Protein AF-A0A5C5Y2M9-F1 (afdb_monomer_lite)

Foldseek 3Di:
DFLLVLLLVLLQCLLQLCVLQVDPDAQDVVLLVLLLVLLVVLLVVLVVLVVQLVVCVVVVPLVSNQVSCVLCLQVLLSLLSNLLNLLSVLLSLVLNLVVVVPPPCPVPDPPVPPPDDDDDDDPPPFDADPVGDTDDDDDDDDDDDDDDDDDDDDDDDDDDDDDDPPPPPPPPPCRDRSNVSSVVSSVSSVVSNVSSVVCLVVVRSHDPVSSVLSVLSNVLSQLLSLLSLLLGPGPLVSSCVSHDDSVSSVVSVVVNVVVPPDPVSVVVSVVSSVVSSVSNVVSHDPDHPCVVSVVSNSVSVVSSPDLLLADLLLDGDDVVRSVVVVVVVVCVVVPPDPDDDDDDDYDDDDDDDPRSVVNVVVVVPD

Sequence (366 aa):
MHCLQLANLASLLAQRGHAIAYREDAICPRALTDYWVACRSRSDLWHQAMARNRQAHQAGDWVALRRWWDDHLVVLQEILVSEMLSRVVACLAAASDQQFRSAPICAKTWSDEDAIDGPLPDADDWAIDPWGEIVVGGDSVPGYSMSHDKDRDASSSGDASAASSDKETPVGSGKQDLSPITDAIQSSHLDARNRVQFLMLHNRGCRVTDAVRLNRLRMTVERWTDALLGRMPVRLSTAMKYGFDKELIRSYADETAELGPTIGYSAAAALLNASMMNTLSRHVDRTPALPQANRRVAQSVIKMLRPNLFDDWGELKSLRQHRIECDHRHSELDGKSPTAWNMDADDSGDRGDAGAKDSLQRWYLA

Organism: NCBI:txid2527996

pLDDT: mean 80.2, std 21.91, range [31.14, 98.69]

Radius of gyration: 27.42 Å; chains: 1; bounding box: 60×73×82 Å

Structure (mmCIF, N/CA/C/O backbone):
data_AF-A0A5C5Y2M9-F1
#
_entry.id   AF-A0A5C5Y2M9-F1
#
loop_
_atom_site.group_PDB
_atom_site.id
_atom_site.type_symbol
_atom_site.label_atom_id
_atom_site.label_alt_id
_atom_site.label_comp_id
_atom_site.label_asym_id
_atom_site.label_entity_id
_atom_site.label_seq_id
_atom_site.pdbx_PDB_ins_code
_atom_site.Cartn_x
_atom_site.Cartn_y
_atom_site.Cartn_z
_atom_site.occupancy
_atom_site.B_iso_or_equiv
_atom_site.auth_seq_id
_atom_site.auth_comp_id
_atom_site.auth_asym_id
_atom_site.auth_atom_id
_atom_site.pdbx_PDB_model_num
ATOM 1 N N . MET A 1 1 ? -8.444 -11.300 0.525 1.00 94.94 1 MET A N 1
ATOM 2 C CA . MET A 1 1 ? -7.039 -10.925 0.314 1.00 94.94 1 MET A CA 1
ATOM 3 C C . MET A 1 1 ? -6.541 -10.185 1.546 1.00 94.94 1 MET A C 1
ATOM 5 O O . MET A 1 1 ? -7.172 -9.215 1.960 1.00 94.94 1 MET A O 1
ATOM 9 N N . HIS A 1 2 ? -5.483 -10.686 2.173 1.00 97.75 2 HIS A N 1
ATOM 10 C CA . HIS A 1 2 ? -4.871 -10.097 3.364 1.00 97.75 2 HIS A CA 1
ATOM 11 C C . HIS A 1 2 ? -4.019 -8.868 3.006 1.00 97.75 2 HIS A C 1
ATOM 13 O O . HIS A 1 2 ? -3.480 -8.806 1.903 1.00 97.75 2 HIS A O 1
ATOM 19 N N . CYS A 1 3 ? -3.853 -7.895 3.911 1.00 97.81 3 CYS A N 1
ATOM 20 C CA . CYS A 1 3 ? -3.071 -6.681 3.623 1.00 97.81 3 CYS A CA 1
ATOM 21 C C . CYS A 1 3 ? -1.585 -6.980 3.347 1.00 97.81 3 CYS A C 1
ATOM 23 O O . CYS A 1 3 ? -0.958 -6.302 2.540 1.00 97.81 3 CYS A O 1
ATOM 25 N N . LEU A 1 4 ? -1.051 -8.067 3.917 1.00 98.00 4 LEU A N 1
ATOM 26 C CA . LEU A 1 4 ? 0.286 -8.581 3.594 1.00 98.00 4 LEU A CA 1
ATOM 27 C C . LEU A 1 4 ? 0.439 -8.945 2.108 1.00 98.00 4 LEU A C 1
ATOM 29 O O . LEU A 1 4 ? 1.514 -8.771 1.548 1.00 98.00 4 LEU A O 1
ATOM 33 N N . GLN A 1 5 ? -0.629 -9.393 1.440 1.00 97.75 5 GLN A N 1
ATOM 34 C CA . GLN A 1 5 ? -0.581 -9.668 0.001 1.00 97.75 5 GLN A CA 1
ATOM 35 C C . GLN A 1 5 ? -0.465 -8.363 -0.814 1.00 97.75 5 GLN A C 1
ATOM 37 O O . GLN A 1 5 ? 0.127 -8.374 -1.888 1.00 97.75 5 GLN A O 1
ATOM 42 N N . LEU A 1 6 ? -0.960 -7.226 -0.299 1.00 98.19 6 LEU A N 1
ATOM 43 C CA . LEU A 1 6 ? -0.739 -5.908 -0.914 1.00 98.19 6 LEU A CA 1
ATOM 44 C C . LEU A 1 6 ? 0.703 -5.425 -0.729 1.00 98.19 6 LEU A C 1
ATOM 46 O O . LEU A 1 6 ? 1.269 -4.864 -1.661 1.00 98.19 6 LEU A O 1
ATOM 50 N N . ALA A 1 7 ? 1.308 -5.667 0.439 1.00 98.19 7 ALA A N 1
ATOM 51 C CA . ALA A 1 7 ? 2.728 -5.385 0.663 1.00 98.19 7 ALA A CA 1
ATOM 52 C C . ALA A 1 7 ? 3.624 -6.249 -0.242 1.00 98.19 7 ALA A C 1
ATOM 54 O O . ALA A 1 7 ? 4.570 -5.743 -0.840 1.00 98.19 7 ALA A O 1
ATOM 55 N N . ASN A 1 8 ? 3.280 -7.529 -0.420 1.00 97.12 8 ASN A N 1
ATOM 56 C CA . ASN A 1 8 ? 3.965 -8.403 -1.372 1.00 97.12 8 ASN A CA 1
ATOM 57 C C . ASN A 1 8 ? 3.826 -7.893 -2.817 1.00 97.12 8 ASN A C 1
ATOM 59 O O . ASN A 1 8 ? 4.811 -7.836 -3.546 1.00 97.12 8 ASN A O 1
ATOM 63 N N . LEU A 1 9 ? 2.627 -7.453 -3.219 1.00 96.94 9 LEU A N 1
ATOM 64 C CA . LEU A 1 9 ? 2.423 -6.829 -4.529 1.00 96.94 9 LEU A CA 1
ATOM 65 C C . LEU A 1 9 ? 3.275 -5.559 -4.690 1.00 96.94 9 LEU A C 1
ATOM 67 O O . LEU A 1 9 ? 3.893 -5.380 -5.732 1.00 96.94 9 LEU A O 1
ATOM 71 N N . ALA A 1 10 ? 3.367 -4.713 -3.659 1.00 97.56 10 ALA A N 1
ATOM 72 C CA . ALA A 1 10 ? 4.229 -3.530 -3.674 1.00 97.56 10 ALA A CA 1
ATOM 73 C C . ALA A 1 10 ? 5.707 -3.900 -3.888 1.00 97.56 10 ALA A C 1
ATOM 75 O O . ALA A 1 10 ? 6.391 -3.276 -4.692 1.00 97.56 10 ALA A O 1
ATOM 76 N N . SER A 1 11 ? 6.180 -4.953 -3.219 1.00 96.75 11 SER A N 1
ATOM 77 C CA . SER A 1 11 ? 7.541 -5.474 -3.382 1.00 96.75 11 SER A CA 1
ATOM 78 C C . SER A 1 11 ? 7.803 -5.986 -4.800 1.00 96.75 11 SER A C 1
ATOM 80 O O . SER A 1 11 ? 8.809 -5.622 -5.409 1.00 96.75 11 SER A O 1
ATOM 82 N N . LEU A 1 12 ? 6.869 -6.747 -5.380 1.00 94.38 12 LEU A N 1
ATOM 83 C CA . LEU A 1 12 ? 6.972 -7.214 -6.768 1.00 94.38 12 LEU A CA 1
ATOM 84 C C . LEU A 1 12 ? 7.031 -6.053 -7.766 1.00 94.38 12 LEU A C 1
ATOM 86 O O . LEU A 1 12 ? 7.863 -6.057 -8.674 1.00 94.38 12 LEU A O 1
ATOM 90 N N . LEU A 1 13 ? 6.184 -5.039 -7.578 1.00 94.69 13 LEU A N 1
ATOM 91 C CA . LEU A 1 13 ? 6.185 -3.833 -8.405 1.00 94.69 13 LEU A CA 1
ATOM 92 C C . LEU A 1 13 ? 7.498 -3.059 -8.289 1.00 94.69 13 LEU A C 1
ATOM 94 O O . LEU A 1 13 ? 8.025 -2.615 -9.304 1.00 94.69 13 LEU A O 1
ATOM 98 N N . ALA A 1 14 ? 8.045 -2.930 -7.079 1.00 94.94 14 ALA A N 1
ATOM 99 C CA . ALA A 1 14 ? 9.311 -2.243 -6.860 1.00 94.94 14 ALA A CA 1
ATOM 100 C C . ALA A 1 14 ? 10.471 -2.954 -7.584 1.00 94.94 14 ALA A C 1
ATOM 102 O O . ALA A 1 14 ? 11.238 -2.321 -8.309 1.00 94.94 14 ALA A O 1
ATOM 103 N N . GLN A 1 15 ? 10.540 -4.284 -7.477 1.00 92.88 15 GLN A N 1
ATOM 104 C CA . GLN A 1 15 ? 11.570 -5.107 -8.127 1.00 92.88 15 GLN A CA 1
ATOM 105 C C . GLN A 1 15 ? 11.465 -5.100 -9.659 1.00 92.88 15 GLN A C 1
ATOM 107 O O . GLN A 1 15 ? 12.469 -5.142 -10.374 1.00 92.88 15 GLN A O 1
ATOM 112 N N . ARG A 1 16 ? 10.240 -5.064 -10.193 1.00 90.50 16 ARG A N 1
ATOM 113 C CA . ARG A 1 16 ? 9.970 -5.089 -11.641 1.00 90.50 16 ARG A CA 1
ATOM 114 C C . ARG A 1 16 ? 9.723 -3.702 -12.233 1.00 90.50 16 ARG A C 1
ATOM 116 O O . ARG A 1 16 ? 9.381 -3.600 -13.408 1.00 90.50 16 ARG A O 1
ATOM 123 N N . GLY A 1 17 ? 9.957 -2.639 -11.461 1.00 86.00 17 GLY A N 1
ATOM 124 C CA . GLY A 1 17 ? 9.604 -1.268 -11.831 1.00 86.00 17 GLY A CA 1
ATOM 125 C C . GLY A 1 17 ? 10.185 -0.802 -13.164 1.00 86.00 17 GLY A C 1
ATOM 126 O O . GLY A 1 17 ? 9.523 -0.079 -13.890 1.00 86.00 17 GLY A O 1
ATOM 127 N N . HIS A 1 18 ? 11.369 -1.290 -13.541 1.00 82.81 18 HIS A N 1
ATOM 128 C CA . HIS A 1 18 ? 12.020 -0.986 -14.818 1.00 82.81 18 HIS A CA 1
ATOM 129 C C . HIS A 1 18 ? 11.193 -1.488 -16.004 1.00 82.81 18 HIS A C 1
ATOM 131 O O . HIS A 1 18 ? 10.901 -0.719 -16.910 1.00 82.81 18 HIS A O 1
ATOM 137 N N . ALA A 1 19 ? 10.761 -2.751 -15.988 1.00 82.75 19 ALA A N 1
ATOM 138 C CA . ALA A 1 19 ? 9.937 -3.310 -17.059 1.00 82.75 19 ALA A CA 1
ATOM 139 C C . ALA A 1 19 ? 8.585 -2.585 -17.188 1.00 82.75 19 ALA A C 1
ATOM 141 O O . ALA A 1 19 ? 8.003 -2.542 -18.267 1.00 82.75 19 ALA A O 1
ATOM 142 N N . ILE A 1 20 ? 8.100 -1.999 -16.089 1.00 85.75 20 ILE A N 1
ATOM 143 C CA . ILE A 1 20 ? 6.860 -1.220 -16.056 1.00 85.75 20 ILE A CA 1
ATOM 144 C C . ILE A 1 20 ? 7.087 0.211 -16.569 1.00 85.75 20 ILE A C 1
ATOM 146 O O . ILE A 1 20 ? 6.239 0.720 -17.297 1.00 85.75 20 ILE A O 1
ATOM 150 N N . ALA A 1 21 ? 8.203 0.844 -16.190 1.00 83.44 21 ALA A N 1
ATOM 151 C CA . ALA A 1 21 ? 8.525 2.233 -16.514 1.00 83.44 21 ALA A CA 1
ATOM 152 C C . ALA A 1 21 ? 9.006 2.421 -17.962 1.00 83.44 21 ALA A C 1
ATOM 154 O O . ALA A 1 21 ? 8.620 3.404 -18.585 1.00 83.44 21 ALA A O 1
ATOM 155 N N . TYR A 1 22 ? 9.753 1.458 -18.531 1.00 78.19 22 TYR A N 1
ATOM 156 C CA . TYR A 1 22 ? 10.235 1.454 -19.930 1.00 78.19 22 TYR A CA 1
ATOM 157 C C . TYR A 1 22 ? 9.118 1.216 -20.970 1.00 78.19 22 TYR A C 1
ATOM 159 O O . TYR A 1 22 ? 9.275 0.507 -21.960 1.00 78.19 22 TYR A O 1
ATOM 167 N N . ARG A 1 23 ? 7.949 1.793 -20.723 1.00 70.00 23 ARG A N 1
ATOM 168 C CA . ARG A 1 23 ? 6.708 1.589 -21.454 1.00 70.00 23 ARG A CA 1
ATOM 169 C C . ARG A 1 23 ? 6.683 2.446 -22.724 1.00 70.00 23 ARG A C 1
ATOM 171 O O . ARG A 1 23 ? 6.660 3.667 -22.628 1.00 70.00 23 ARG A O 1
ATOM 178 N N . GLU A 1 24 ? 6.602 1.821 -23.897 1.00 71.00 24 GLU A N 1
ATOM 179 C CA . GLU A 1 24 ? 6.236 2.532 -25.139 1.00 71.00 24 GLU A CA 1
ATOM 180 C C . GLU A 1 24 ? 4.714 2.713 -25.262 1.00 71.00 24 GLU A C 1
ATOM 182 O O . GLU A 1 24 ? 4.229 3.735 -25.743 1.00 71.00 24 GLU A O 1
ATOM 187 N N . ASP A 1 25 ? 3.943 1.753 -24.742 1.00 78.50 25 ASP A N 1
ATOM 188 C CA . ASP A 1 25 ? 2.485 1.757 -24.841 1.00 78.50 25 ASP A CA 1
ATOM 189 C C . ASP A 1 25 ? 1.806 2.387 -23.626 1.00 78.50 25 ASP A C 1
ATOM 191 O O . ASP A 1 25 ? 2.181 2.137 -22.483 1.00 78.50 25 ASP A O 1
ATOM 195 N N . ALA A 1 26 ? 0.727 3.135 -23.845 1.00 81.88 26 ALA A N 1
ATOM 196 C CA . ALA A 1 26 ? -0.029 3.771 -22.768 1.00 81.88 26 ALA A CA 1
ATOM 197 C C . ALA A 1 26 ? -0.624 2.755 -21.762 1.00 81.88 26 ALA A C 1
ATOM 199 O 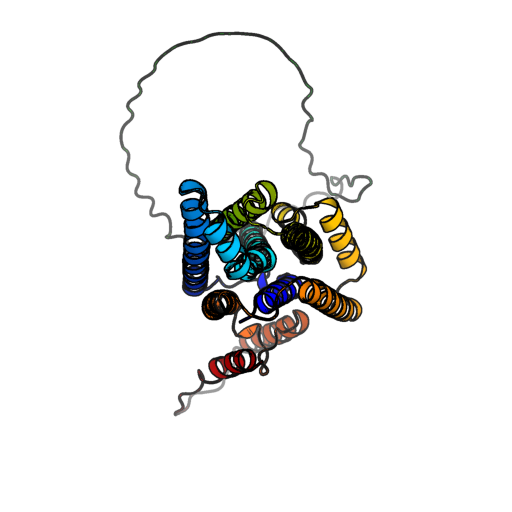O . ALA A 1 26 ? -0.919 1.597 -22.086 1.00 81.88 26 ALA A O 1
ATOM 200 N N . ILE A 1 27 ? -0.822 3.181 -20.506 1.00 88.19 27 ILE A N 1
ATOM 201 C CA . ILE A 1 27 ? -1.661 2.437 -19.547 1.00 88.19 27 ILE A CA 1
ATOM 202 C C . ILE A 1 27 ? -3.088 2.442 -20.054 1.00 88.19 27 ILE A C 1
ATOM 204 O O . ILE A 1 27 ? -3.596 3.490 -20.429 1.00 88.19 27 ILE A O 1
ATOM 208 N N . CYS A 1 28 ? -3.740 1.274 -20.052 1.00 89.50 28 CYS A N 1
ATOM 209 C CA . CYS A 1 28 ? -5.159 1.195 -20.365 1.00 89.50 28 CYS A CA 1
ATOM 210 C C . CYS A 1 28 ? -5.924 2.130 -19.406 1.00 89.50 28 CYS A C 1
ATOM 212 O O . CYS A 1 28 ? -5.935 1.852 -18.200 1.00 89.50 28 CYS A O 1
ATOM 214 N N . PRO A 1 29 ? -6.585 3.199 -19.896 1.00 90.50 29 PRO A N 1
ATOM 215 C CA . PRO A 1 29 ? -7.264 4.169 -19.033 1.00 90.50 29 PRO A CA 1
ATOM 216 C C . PRO A 1 29 ? -8.283 3.511 -18.103 1.00 90.50 29 PRO A C 1
ATOM 218 O O . PRO A 1 29 ? -8.392 3.854 -16.929 1.00 90.50 29 PRO A O 1
ATOM 221 N N . ARG A 1 30 ? -8.959 2.467 -18.599 1.00 93.38 30 ARG A N 1
ATOM 222 C CA . ARG A 1 30 ? -9.916 1.673 -17.827 1.00 93.38 30 ARG A CA 1
ATOM 223 C C . ARG A 1 30 ? -9.289 1.012 -16.596 1.00 93.38 30 ARG A C 1
ATOM 225 O O . ARG A 1 30 ? -9.932 0.972 -15.555 1.00 93.38 30 ARG A O 1
ATOM 232 N N . ALA A 1 31 ? -8.053 0.517 -16.685 1.00 93.62 31 ALA A N 1
ATOM 233 C CA . ALA A 1 31 ? -7.367 -0.086 -15.540 1.00 93.62 31 ALA A CA 1
ATOM 234 C C . ALA A 1 31 ? -7.061 0.955 -14.452 1.00 93.62 31 ALA A C 1
ATOM 236 O O . ALA A 1 31 ? -7.217 0.677 -13.263 1.00 93.62 31 ALA A O 1
ATOM 237 N N . LEU A 1 32 ? -6.686 2.170 -14.861 1.00 94.88 32 LEU A N 1
ATOM 238 C CA . LEU A 1 32 ? -6.450 3.284 -13.947 1.00 94.88 32 LEU A CA 1
ATOM 239 C C . LEU A 1 32 ? -7.753 3.764 -13.289 1.00 94.88 32 LEU A C 1
ATOM 241 O O . LEU A 1 32 ? -7.781 3.990 -12.079 1.00 94.88 32 LEU A O 1
ATOM 245 N N . THR A 1 33 ? -8.848 3.853 -14.050 1.00 95.88 33 THR A N 1
ATOM 246 C CA . THR A 1 33 ? -10.182 4.139 -13.501 1.00 95.88 33 THR A CA 1
ATOM 247 C C . THR A 1 33 ? -10.615 3.063 -12.504 1.00 95.88 33 THR A C 1
ATOM 249 O O . THR A 1 33 ? -11.037 3.403 -11.399 1.00 95.88 33 THR A O 1
ATOM 252 N N . ASP A 1 34 ? -10.455 1.778 -12.841 1.00 97.06 34 ASP A N 1
ATOM 253 C CA . ASP A 1 34 ? -10.746 0.658 -11.936 1.00 97.06 34 ASP A CA 1
ATOM 254 C C . ASP A 1 34 ? -9.947 0.788 -10.625 1.00 97.06 34 ASP A C 1
ATOM 256 O O . ASP A 1 34 ? -10.494 0.565 -9.542 1.00 97.06 34 ASP A O 1
ATOM 260 N N . TYR A 1 35 ? -8.671 1.186 -10.710 1.00 97.62 35 TYR A N 1
ATOM 261 C CA . TYR A 1 35 ? -7.806 1.389 -9.543 1.00 97.62 35 TYR A CA 1
ATOM 262 C C . TYR A 1 35 ? -8.272 2.544 -8.667 1.00 97.62 35 TYR A C 1
ATOM 264 O O . TYR A 1 35 ? -8.398 2.385 -7.448 1.00 97.62 35 TYR A O 1
ATOM 272 N N . TRP A 1 36 ? -8.604 3.680 -9.275 1.00 97.56 36 TRP A N 1
ATOM 273 C CA . TRP A 1 36 ? -9.151 4.825 -8.558 1.00 97.56 36 TRP A CA 1
ATOM 274 C C . TRP A 1 36 ? -10.471 4.484 -7.852 1.00 97.56 36 TRP A C 1
ATOM 276 O O . TRP A 1 36 ? -10.596 4.722 -6.648 1.00 97.56 36 TRP A O 1
ATOM 286 N N . VAL A 1 37 ? -11.420 3.845 -8.548 1.00 98.12 37 VAL A N 1
ATOM 287 C CA . VAL A 1 37 ? -12.714 3.432 -7.971 1.00 98.12 37 VAL A CA 1
ATOM 288 C C . VAL A 1 37 ? -12.516 2.439 -6.822 1.00 98.12 37 VAL A C 1
ATOM 290 O O . VAL A 1 37 ? -13.152 2.574 -5.769 1.00 98.12 37 VAL A O 1
ATOM 293 N N . ALA A 1 38 ? -11.630 1.451 -6.988 1.00 98.25 38 ALA A N 1
ATOM 294 C CA . ALA A 1 38 ? -11.345 0.455 -5.958 1.00 98.25 38 ALA A CA 1
ATOM 295 C C . ALA A 1 38 ? -10.732 1.093 -4.701 1.00 98.25 38 ALA A C 1
ATOM 297 O O . ALA A 1 38 ? -11.184 0.812 -3.586 1.00 98.25 38 ALA A O 1
ATOM 298 N N . CYS A 1 39 ? -9.752 1.984 -4.873 1.00 98.31 39 CYS A N 1
ATOM 299 C CA . CYS A 1 39 ? -9.139 2.724 -3.773 1.00 98.31 39 CYS A CA 1
ATOM 300 C C . CYS A 1 39 ? -10.148 3.631 -3.070 1.00 98.31 39 CYS A C 1
ATOM 302 O O . CYS A 1 39 ? -10.224 3.607 -1.842 1.00 98.31 39 CYS A O 1
ATOM 304 N N . ARG A 1 40 ? -10.971 4.369 -3.824 1.00 98.19 40 ARG A N 1
ATOM 305 C CA . ARG A 1 40 ? -11.986 5.258 -3.251 1.00 98.19 40 ARG A CA 1
ATOM 306 C C . ARG A 1 40 ? -13.007 4.493 -2.415 1.00 98.19 40 ARG A C 1
ATOM 308 O O . ARG A 1 40 ? -13.228 4.842 -1.258 1.00 98.19 40 ARG A O 1
ATOM 315 N N . SER A 1 41 ? -13.550 3.410 -2.969 1.00 98.25 41 SER A N 1
ATOM 316 C CA . SER A 1 41 ? -14.510 2.546 -2.272 1.00 98.25 41 SER A CA 1
ATOM 317 C C . SER A 1 41 ? -13.933 2.005 -0.960 1.00 98.25 41 SER A C 1
ATOM 319 O O . SER A 1 41 ? -14.629 1.935 0.051 1.00 98.25 41 SER A O 1
ATOM 321 N N . ARG A 1 42 ? -12.645 1.636 -0.953 1.00 98.12 42 ARG A N 1
ATOM 322 C CA . ARG A 1 42 ? -11.951 1.176 0.254 1.00 98.12 42 ARG A CA 1
ATOM 323 C C . ARG A 1 42 ? -11.762 2.303 1.275 1.00 98.12 42 ARG A C 1
ATOM 325 O O . ARG A 1 42 ? -12.054 2.094 2.450 1.00 98.12 42 ARG A O 1
ATOM 332 N N . SER A 1 43 ? -11.336 3.490 0.842 1.00 98.25 43 SER A N 1
ATOM 333 C CA . SER A 1 43 ? -11.204 4.664 1.715 1.00 98.25 43 SER A CA 1
ATOM 334 C C . SER A 1 43 ? -12.530 5.047 2.374 1.00 98.25 43 SER A C 1
ATOM 336 O O . SER A 1 43 ? -12.550 5.396 3.553 1.00 98.25 43 SER A O 1
ATOM 338 N N . ASP A 1 44 ? -13.652 4.930 1.660 1.00 98.38 44 ASP A N 1
ATOM 339 C CA . ASP A 1 44 ? -14.976 5.206 2.225 1.00 98.38 44 ASP A CA 1
ATOM 340 C C . ASP A 1 44 ? -15.333 4.219 3.354 1.00 98.38 44 ASP A C 1
ATOM 342 O O . ASP A 1 44 ? -15.853 4.637 4.391 1.00 98.38 44 ASP A O 1
ATOM 346 N N . LEU A 1 45 ? -14.968 2.935 3.230 1.00 98.25 45 LEU A N 1
ATOM 347 C CA . LEU A 1 45 ? -15.129 1.947 4.308 1.00 98.25 45 LEU A CA 1
ATOM 348 C C . LEU A 1 45 ? -14.269 2.290 5.534 1.00 98.25 45 LEU A C 1
ATOM 350 O O . LEU A 1 45 ? -14.752 2.228 6.668 1.00 98.25 45 LEU A O 1
ATOM 354 N N . TRP A 1 46 ? -13.018 2.710 5.328 1.00 98.31 46 TRP A N 1
ATOM 355 C CA . TRP A 1 46 ? -12.153 3.178 6.417 1.00 98.31 46 TRP A CA 1
ATOM 356 C C . TRP A 1 46 ? -12.727 4.422 7.108 1.00 98.31 46 TRP A C 1
ATOM 358 O O . TRP A 1 46 ? -12.719 4.521 8.338 1.00 98.31 46 TRP A O 1
ATOM 368 N N . HIS A 1 47 ? -13.274 5.366 6.341 1.00 97.81 47 HIS A N 1
ATOM 369 C CA . HIS A 1 47 ? -13.923 6.557 6.883 1.00 97.81 47 HIS A CA 1
ATOM 370 C C . HIS A 1 47 ? -15.164 6.229 7.706 1.00 97.81 47 HIS A C 1
ATOM 372 O O . HIS A 1 47 ? -15.332 6.806 8.780 1.00 97.81 47 HIS A O 1
ATOM 378 N N . GLN A 1 48 ? -16.000 5.297 7.249 1.00 97.88 48 GLN A N 1
ATOM 379 C CA . GLN A 1 48 ? -17.158 4.827 8.010 1.00 97.88 48 GLN A CA 1
ATOM 380 C C . GLN A 1 48 ? -16.731 4.170 9.327 1.00 97.88 48 GLN A C 1
ATOM 382 O O . GLN A 1 48 ? -17.299 4.481 10.376 1.00 97.88 48 GLN A O 1
ATOM 387 N N . ALA A 1 49 ? -15.692 3.328 9.300 1.00 97.06 49 ALA A N 1
ATOM 388 C CA . ALA A 1 49 ? -15.127 2.719 10.503 1.00 97.06 49 ALA A CA 1
ATOM 389 C C . ALA A 1 49 ? -14.657 3.781 11.514 1.00 97.06 49 ALA A C 1
ATOM 391 O O . ALA A 1 49 ? -15.051 3.744 12.680 1.00 97.06 49 ALA A O 1
ATOM 392 N N . MET A 1 50 ? -13.883 4.777 11.070 1.00 97.25 50 MET A N 1
ATOM 393 C CA . MET A 1 50 ? -13.394 5.864 11.933 1.00 97.25 50 MET A CA 1
ATOM 394 C C . MET A 1 50 ? -14.497 6.836 12.383 1.00 97.25 50 MET A C 1
ATOM 396 O O . MET A 1 50 ? -14.407 7.412 13.466 1.00 97.25 50 MET A O 1
ATOM 400 N N . ALA A 1 51 ? -15.558 7.029 11.596 1.00 96.56 51 ALA A N 1
ATOM 401 C CA . ALA A 1 51 ? -16.684 7.878 11.983 1.00 96.56 51 ALA A CA 1
ATOM 402 C C . ALA A 1 51 ? -17.424 7.326 13.212 1.00 96.56 51 ALA A C 1
ATOM 404 O O . ALA A 1 51 ? -17.803 8.105 14.086 1.00 96.56 51 ALA A O 1
ATOM 405 N N . ARG A 1 52 ? -17.547 5.996 13.327 1.00 95.44 52 ARG A N 1
ATOM 406 C CA . ARG A 1 52 ? -18.127 5.338 14.512 1.00 95.44 52 ARG A CA 1
ATOM 407 C C . ARG A 1 52 ? -17.303 5.593 15.777 1.00 95.44 52 ARG A C 1
ATOM 409 O O . ARG A 1 52 ? -17.882 5.827 16.833 1.00 95.44 52 ARG A O 1
ATOM 416 N N . ASN A 1 53 ? -15.970 5.634 15.669 1.00 95.81 53 ASN A N 1
ATOM 417 C CA . ASN A 1 53 ? -15.108 6.030 16.790 1.00 95.81 53 ASN A CA 1
ATOM 418 C C . ASN A 1 53 ? -15.410 7.460 17.255 1.00 95.81 53 ASN A C 1
ATOM 420 O O . ASN A 1 53 ? -15.577 7.697 18.448 1.00 95.81 53 ASN A O 1
ATOM 424 N N . ARG A 1 54 ? -15.526 8.404 16.310 1.00 95.06 54 ARG A N 1
ATOM 425 C CA . ARG A 1 54 ? -15.836 9.806 16.631 1.00 95.06 54 ARG A CA 1
ATOM 426 C C . ARG A 1 54 ? -17.194 9.956 17.310 1.00 95.06 54 ARG A C 1
ATOM 428 O O . ARG A 1 54 ? -17.303 10.731 18.251 1.00 95.06 54 ARG A O 1
ATOM 435 N N . GLN A 1 55 ? -18.201 9.202 16.873 1.00 95.50 55 GLN A N 1
ATOM 436 C CA . GLN A 1 55 ? -19.522 9.202 17.510 1.00 95.50 55 GLN A CA 1
ATOM 437 C C . GLN A 1 55 ? -19.458 8.679 18.952 1.00 95.50 55 GLN A C 1
ATOM 439 O O . GLN A 1 55 ? -19.966 9.335 19.857 1.00 95.50 55 GLN A O 1
ATOM 444 N N . ALA A 1 56 ? -18.774 7.553 19.187 1.00 94.56 56 ALA A N 1
ATOM 445 C CA . ALA A 1 56 ? -18.578 7.019 20.538 1.00 94.56 56 ALA A CA 1
ATOM 446 C C . ALA A 1 56 ? -17.800 7.997 21.439 1.00 94.56 56 ALA A C 1
ATOM 448 O O . ALA A 1 56 ? -18.114 8.151 22.618 1.00 94.56 56 ALA A O 1
ATOM 449 N N . HIS A 1 57 ? -16.822 8.710 20.871 1.00 95.06 57 HIS A N 1
ATOM 450 C CA . HIS A 1 57 ? -16.061 9.747 21.571 1.00 95.06 57 HIS A CA 1
ATOM 451 C C . HIS A 1 57 ? 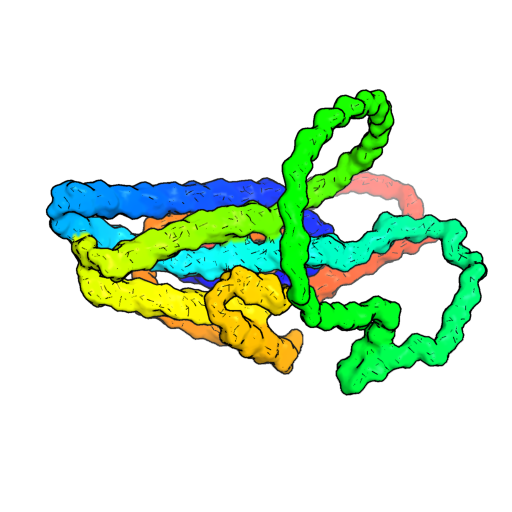-16.933 10.937 21.981 1.00 95.06 57 HIS A C 1
ATOM 453 O O . HIS A 1 57 ? -16.881 11.349 23.137 1.00 95.06 57 HIS A O 1
ATOM 459 N N . GLN A 1 58 ? -17.768 11.440 21.068 1.00 96.06 58 GLN A N 1
ATOM 460 C CA . GLN A 1 58 ? -18.695 12.546 21.331 1.00 96.06 58 GLN A CA 1
ATOM 461 C C . GLN A 1 58 ? -19.760 12.184 22.372 1.00 96.06 58 GLN A C 1
ATOM 463 O O . GLN A 1 58 ? -20.129 13.030 23.180 1.00 96.06 58 GLN A O 1
ATOM 468 N N . ALA A 1 59 ? -20.219 10.931 22.384 1.00 96.75 59 ALA A N 1
ATOM 469 C CA . ALA A 1 59 ? -21.164 10.435 23.380 1.00 96.75 59 ALA A CA 1
ATOM 470 C C . ALA A 1 59 ? -20.538 10.229 24.774 1.00 96.75 59 ALA A C 1
ATOM 472 O O . ALA A 1 59 ? -21.265 10.055 25.748 1.00 96.75 59 ALA A O 1
ATOM 473 N N . GLY A 1 60 ? -19.203 10.217 24.885 1.00 96.06 60 GLY A N 1
ATOM 474 C CA . GLY A 1 60 ? -18.504 9.903 26.135 1.00 96.06 60 GLY A CA 1
ATOM 475 C C . GLY A 1 60 ? -18.644 8.440 26.578 1.00 96.06 60 GLY A C 1
ATOM 476 O O . GLY A 1 60 ? -18.353 8.121 27.731 1.00 96.06 60 GLY A O 1
ATOM 477 N N . ASP A 1 61 ? -19.075 7.544 25.684 1.00 96.12 61 ASP A N 1
ATOM 478 C CA . ASP A 1 61 ? -19.263 6.124 25.985 1.00 96.12 61 ASP A CA 1
ATOM 479 C C . ASP A 1 61 ? -17.925 5.374 25.895 1.00 96.12 61 ASP A C 1
ATOM 481 O O . ASP A 1 61 ? -17.474 4.926 24.834 1.00 96.12 61 ASP A O 1
ATOM 485 N N . TRP A 1 62 ? -17.269 5.237 27.046 1.00 95.81 62 TRP A N 1
ATOM 486 C CA . TRP A 1 62 ? -15.989 4.543 27.171 1.00 95.81 62 TRP A CA 1
ATOM 487 C C . TRP A 1 62 ? -16.056 3.054 26.820 1.00 95.81 62 TRP A C 1
ATOM 489 O O . TRP A 1 62 ? -15.069 2.508 26.318 1.00 95.81 62 TRP A O 1
ATOM 499 N N . VAL A 1 63 ? -17.193 2.395 27.055 1.00 96.25 63 VAL A N 1
ATOM 500 C CA . VAL A 1 63 ? -17.365 0.967 26.752 1.00 96.25 63 VAL A CA 1
ATOM 501 C C . VAL A 1 63 ? -17.482 0.778 25.243 1.00 96.25 63 VAL A C 1
ATOM 503 O O . VAL A 1 63 ? -16.793 -0.077 24.680 1.00 96.25 63 VAL A O 1
ATOM 506 N N . ALA A 1 64 ? -18.268 1.621 24.569 1.00 96.25 64 ALA A N 1
ATOM 507 C CA . ALA A 1 64 ? -18.346 1.628 23.110 1.00 96.25 64 ALA A CA 1
ATOM 508 C C . ALA A 1 64 ? -16.996 1.966 22.463 1.00 96.25 64 ALA A C 1
ATOM 510 O O . ALA A 1 64 ? -16.598 1.302 21.505 1.00 96.25 64 ALA A O 1
ATOM 511 N N . LEU A 1 65 ? -16.255 2.941 23.006 1.00 96.44 65 LEU A N 1
ATOM 512 C CA . LEU A 1 65 ? -14.903 3.268 22.537 1.00 96.44 65 LEU A CA 1
ATOM 513 C C . LEU A 1 65 ? -13.960 2.073 22.647 1.00 96.44 65 LEU A C 1
ATOM 515 O O . LEU A 1 65 ? -13.219 1.786 21.706 1.00 96.44 65 LEU A O 1
ATOM 519 N N . ARG A 1 66 ? -13.987 1.370 23.782 1.00 96.69 66 ARG A N 1
ATOM 520 C CA . ARG A 1 66 ? -13.149 0.191 23.979 1.00 96.69 66 ARG A CA 1
ATOM 521 C C . ARG A 1 66 ? -13.482 -0.909 22.980 1.00 96.69 66 ARG A C 1
ATOM 523 O O . ARG A 1 66 ? -12.591 -1.397 22.291 1.00 96.69 66 ARG A O 1
ATOM 530 N N . ARG A 1 67 ? -14.764 -1.252 22.876 1.00 97.12 67 ARG A N 1
ATOM 531 C CA . ARG A 1 67 ? -15.243 -2.269 21.941 1.00 97.12 67 ARG A CA 1
ATOM 532 C C . ARG A 1 67 ? -14.875 -1.925 20.499 1.00 97.12 67 ARG A C 1
ATOM 534 O O . ARG A 1 67 ? -14.429 -2.791 19.761 1.00 97.12 67 ARG A O 1
ATOM 541 N N . TRP A 1 68 ? -14.981 -0.651 20.117 1.00 97.44 68 TRP A N 1
ATOM 542 C CA . TRP A 1 68 ? -14.573 -0.204 18.789 1.00 97.44 68 TRP A CA 1
ATOM 543 C C . TRP A 1 68 ? -13.095 -0.498 18.504 1.00 97.44 68 TRP A C 1
ATOM 545 O O . TRP A 1 68 ? -12.787 -0.960 17.408 1.00 97.44 68 TRP A O 1
ATOM 555 N N . TRP A 1 69 ? -12.193 -0.259 19.464 1.00 97.75 69 TRP A N 1
ATOM 556 C CA . TRP A 1 69 ? -10.766 -0.561 19.299 1.00 97.75 69 TRP A CA 1
ATOM 557 C C . TRP A 1 69 ? -10.511 -2.053 19.108 1.00 97.75 69 TRP A C 1
ATOM 559 O O . TRP A 1 69 ? -9.772 -2.416 18.194 1.00 97.75 69 TRP A O 1
ATOM 569 N N . ASP A 1 70 ? -11.144 -2.894 19.929 1.00 96.88 70 ASP A N 1
ATOM 570 C CA . ASP A 1 70 ? -11.035 -4.350 19.807 1.00 96.88 70 ASP A CA 1
ATOM 571 C C . ASP A 1 70 ? -11.548 -4.819 18.421 1.00 96.88 70 ASP A C 1
ATOM 573 O O . ASP A 1 70 ? -10.886 -5.615 17.756 1.00 96.88 70 ASP A O 1
ATOM 577 N N . ASP A 1 71 ? -12.654 -4.246 17.932 1.00 97.50 71 ASP A N 1
ATOM 578 C CA . ASP A 1 71 ? -13.273 -4.611 16.648 1.00 97.50 71 ASP A CA 1
ATOM 579 C C . ASP A 1 71 ? -12.516 -4.072 15.410 1.00 97.50 71 ASP A C 1
ATOM 581 O O . ASP A 1 71 ? -12.585 -4.665 14.332 1.00 97.50 71 ASP A O 1
ATOM 585 N N . HIS A 1 72 ? -11.810 -2.938 15.518 1.00 97.81 72 HIS A N 1
ATOM 586 C CA . HIS A 1 72 ? -11.242 -2.225 14.358 1.00 97.81 72 HIS A CA 1
ATOM 587 C C . HIS A 1 72 ? -9.713 -2.184 14.322 1.00 97.81 72 HIS A C 1
ATOM 589 O O . HIS A 1 72 ? -9.151 -1.622 13.378 1.00 97.81 72 HIS A O 1
ATOM 595 N N . LEU A 1 73 ? -9.015 -2.809 15.275 1.00 97.88 73 LEU A N 1
ATOM 596 C CA . LEU A 1 73 ? -7.549 -2.861 15.282 1.00 97.88 73 LEU A CA 1
ATOM 597 C C . LEU A 1 73 ? -6.976 -3.365 13.945 1.00 97.88 73 LEU A C 1
ATOM 599 O O . LEU A 1 73 ? -6.016 -2.796 13.423 1.00 97.88 73 LEU A O 1
ATOM 603 N N . VAL A 1 74 ? -7.596 -4.391 13.358 1.00 98.25 74 VAL A N 1
ATOM 604 C CA . VAL A 1 74 ? -7.186 -4.980 12.072 1.00 98.25 74 VAL A CA 1
ATOM 605 C C . VAL A 1 74 ? -7.336 -3.984 10.913 1.00 98.25 74 VAL A C 1
ATOM 607 O O . VAL A 1 74 ? -6.480 -3.928 10.032 1.00 98.25 74 VAL A O 1
ATOM 610 N N . VAL A 1 75 ? -8.374 -3.138 10.929 1.00 98.38 75 VAL A N 1
ATOM 611 C CA . VAL A 1 75 ? -8.574 -2.079 9.919 1.00 98.38 75 VAL A CA 1
ATOM 612 C C . VAL A 1 75 ? -7.439 -1.057 9.993 1.00 98.38 75 VAL A C 1
ATOM 614 O O . VAL A 1 75 ? -6.902 -0.650 8.965 1.00 98.38 75 VAL A O 1
ATOM 617 N N . LEU A 1 76 ? -7.028 -0.669 11.204 1.00 98.44 76 LEU A N 1
ATOM 618 C CA . LEU A 1 76 ? -5.929 0.283 11.401 1.00 98.44 76 LEU A CA 1
ATOM 619 C C . LEU A 1 76 ? -4.594 -0.287 10.904 1.00 98.44 76 LEU A C 1
ATOM 621 O O . LEU A 1 76 ? -3.826 0.418 10.253 1.00 98.44 76 LEU A O 1
ATOM 625 N N . GLN A 1 77 ? -4.337 -1.574 11.156 1.00 98.56 77 GLN A N 1
ATOM 626 C CA . GLN A 1 77 ? -3.164 -2.268 10.617 1.00 98.56 77 GLN A CA 1
ATOM 627 C C . GLN A 1 77 ? -3.195 -2.329 9.085 1.00 98.56 77 GLN A C 1
ATOM 629 O O . GLN A 1 77 ? -2.171 -2.101 8.443 1.00 98.56 77 GLN A O 1
ATOM 634 N N . GLU A 1 78 ? -4.360 -2.602 8.491 1.00 98.56 78 GLU A N 1
ATOM 635 C CA . GLU A 1 78 ? -4.545 -2.618 7.039 1.00 98.56 78 GLU A CA 1
ATOM 636 C C . GLU A 1 78 ? -4.248 -1.254 6.403 1.00 98.56 78 GLU A C 1
ATOM 638 O O . GLU A 1 78 ? -3.539 -1.214 5.395 1.00 98.56 78 GLU A O 1
ATOM 643 N N . ILE A 1 79 ? -4.725 -0.151 6.995 1.00 98.56 79 ILE A N 1
ATOM 644 C CA . ILE A 1 79 ? -4.427 1.215 6.527 1.00 98.56 79 ILE A CA 1
ATOM 645 C C . ILE A 1 79 ? -2.914 1.443 6.495 1.00 98.56 79 ILE A C 1
ATOM 647 O O . ILE A 1 79 ? -2.392 1.895 5.481 1.00 98.56 79 ILE A O 1
ATOM 651 N N . LEU A 1 80 ? -2.197 1.089 7.565 1.00 98.62 80 LEU A N 1
ATOM 652 C CA . LEU A 1 80 ? -0.744 1.263 7.618 1.00 98.62 80 LEU A CA 1
ATOM 653 C C . LEU A 1 80 ? -0.043 0.412 6.547 1.00 98.62 80 LEU A C 1
ATOM 655 O O . LEU A 1 80 ? 0.677 0.943 5.715 1.00 98.62 80 LEU A O 1
ATOM 659 N N . VAL A 1 81 ? -0.292 -0.899 6.504 1.00 98.69 81 VAL A N 1
ATOM 660 C CA . VAL A 1 81 ? 0.423 -1.818 5.594 1.00 98.69 81 VAL A CA 1
ATOM 661 C C . VAL A 1 81 ? 0.141 -1.525 4.121 1.00 98.69 81 VAL A C 1
ATOM 663 O O . VAL A 1 81 ? 1.040 -1.609 3.286 1.00 98.69 81 VAL A O 1
ATOM 666 N N . SER A 1 82 ? -1.096 -1.166 3.774 1.00 98.44 82 SER A N 1
ATOM 667 C CA . SER A 1 82 ? -1.453 -0.902 2.376 1.00 98.44 82 SER A CA 1
ATOM 668 C C . SER A 1 82 ? -0.907 0.426 1.830 1.00 98.44 82 SER A C 1
ATOM 670 O O . SER A 1 82 ? -0.985 0.646 0.621 1.00 98.44 82 SER A O 1
ATOM 672 N N . GLU A 1 83 ? -0.288 1.259 2.677 1.00 98.31 83 GLU A N 1
ATOM 673 C CA . GLU A 1 83 ? 0.435 2.472 2.266 1.00 98.31 83 GLU A CA 1
ATOM 674 C C . GLU A 1 83 ? 1.644 2.157 1.377 1.00 98.31 83 GLU A C 1
ATOM 676 O O . GLU A 1 83 ? 1.960 2.917 0.463 1.00 98.31 83 GLU A O 1
ATOM 681 N N . MET A 1 84 ? 2.291 1.006 1.595 1.00 98.56 84 MET A N 1
ATOM 682 C CA . MET A 1 84 ? 3.440 0.575 0.791 1.00 98.56 84 MET A CA 1
ATOM 683 C C . MET A 1 84 ? 3.069 0.500 -0.693 1.00 98.56 84 MET A C 1
ATOM 685 O O . MET A 1 84 ? 3.781 1.015 -1.551 1.00 98.56 84 MET A O 1
ATOM 689 N N . LEU A 1 85 ? 1.911 -0.099 -0.993 1.00 98.38 85 LEU A N 1
ATOM 690 C CA . LEU A 1 85 ? 1.429 -0.246 -2.363 1.00 98.38 85 LEU A CA 1
ATOM 691 C C . LEU A 1 85 ? 1.081 1.105 -2.990 1.00 98.38 85 LEU A C 1
ATOM 693 O O . LEU A 1 85 ? 1.453 1.344 -4.136 1.00 98.38 85 LEU A O 1
ATOM 697 N N . SER A 1 86 ? 0.393 1.992 -2.263 1.00 98.38 86 SER A N 1
ATOM 698 C CA . SER A 1 86 ? -0.003 3.292 -2.818 1.00 98.38 86 SER A CA 1
ATOM 699 C C . SER A 1 86 ? 1.209 4.170 -3.139 1.00 98.38 86 SER A C 1
ATOM 701 O O . SER A 1 86 ? 1.230 4.791 -4.201 1.00 98.38 86 SER A O 1
ATOM 703 N N . ARG A 1 87 ? 2.247 4.157 -2.292 1.00 98.25 87 ARG A N 1
ATOM 704 C CA . ARG A 1 87 ? 3.512 4.871 -2.538 1.00 98.25 87 ARG A CA 1
ATOM 705 C C . ARG A 1 87 ? 4.295 4.300 -3.716 1.00 98.25 87 ARG A C 1
ATOM 707 O O . ARG A 1 87 ? 4.719 5.070 -4.572 1.00 98.25 87 ARG A O 1
ATOM 714 N N . VAL A 1 88 ? 4.441 2.975 -3.804 1.00 98.00 88 VAL A N 1
ATOM 715 C CA . VAL A 1 88 ? 5.140 2.332 -4.933 1.00 98.00 88 VAL A CA 1
ATOM 716 C C . VAL A 1 88 ? 4.420 2.604 -6.257 1.00 98.00 88 VAL A C 1
ATOM 718 O O . VAL A 1 88 ? 5.064 2.980 -7.234 1.00 98.00 88 VAL A O 1
ATOM 721 N N . VAL A 1 89 ? 3.089 2.480 -6.300 1.00 97.25 89 VAL A N 1
ATOM 722 C CA . VAL A 1 89 ? 2.306 2.756 -7.518 1.00 97.25 89 VAL A CA 1
ATOM 723 C C . VAL A 1 89 ? 2.413 4.226 -7.932 1.00 97.25 89 VAL A C 1
ATOM 725 O O . VAL A 1 89 ? 2.605 4.502 -9.114 1.00 97.25 89 VAL A O 1
ATOM 728 N N . ALA A 1 90 ? 2.334 5.167 -6.986 1.00 97.25 90 ALA A N 1
ATOM 729 C CA . ALA A 1 90 ? 2.483 6.590 -7.290 1.00 97.25 90 ALA A CA 1
ATOM 730 C C . ALA A 1 90 ? 3.904 6.940 -7.766 1.00 97.25 90 ALA A C 1
ATOM 732 O O . ALA A 1 90 ? 4.066 7.693 -8.725 1.00 97.25 90 ALA A O 1
ATOM 733 N N . CYS A 1 91 ? 4.931 6.321 -7.179 1.00 97.00 91 CYS A N 1
ATOM 734 C CA . CYS A 1 91 ? 6.312 6.463 -7.633 1.00 97.00 91 CYS A CA 1
ATOM 735 C C . CYS A 1 91 ? 6.512 5.938 -9.066 1.00 97.00 91 CYS A C 1
ATOM 737 O O . CYS A 1 91 ? 7.124 6.621 -9.887 1.00 97.00 91 CYS A O 1
ATOM 739 N N . LEU A 1 92 ? 5.952 4.768 -9.396 1.00 95.44 92 LEU A N 1
ATOM 740 C CA . LEU A 1 92 ? 6.001 4.207 -10.752 1.00 95.44 92 LEU A CA 1
ATOM 741 C C . LEU A 1 92 ? 5.280 5.086 -11.778 1.00 95.44 92 LEU A C 1
ATOM 743 O O . LEU A 1 92 ? 5.797 5.285 -12.877 1.00 95.44 92 LEU A O 1
ATOM 747 N N . ALA A 1 93 ? 4.108 5.617 -11.429 1.00 94.44 93 ALA A N 1
ATOM 748 C CA . ALA A 1 93 ? 3.364 6.537 -12.285 1.00 94.44 93 ALA A CA 1
ATOM 749 C C . ALA A 1 93 ? 4.169 7.816 -12.564 1.00 94.44 93 ALA A C 1
ATOM 751 O O . ALA A 1 93 ? 4.346 8.184 -13.723 1.00 94.44 93 ALA A O 1
ATOM 752 N N . ALA A 1 94 ? 4.762 8.413 -11.527 1.00 94.75 94 ALA A N 1
ATOM 753 C CA . ALA A 1 94 ? 5.627 9.582 -11.667 1.00 94.75 94 ALA A CA 1
ATOM 754 C C . ALA A 1 94 ? 6.875 9.316 -12.511 1.00 94.75 94 ALA A C 1
ATOM 756 O O . ALA A 1 94 ? 7.257 10.153 -13.331 1.00 94.75 94 ALA A O 1
ATOM 757 N N . ALA A 1 95 ? 7.505 8.154 -12.346 1.00 93.25 95 ALA A N 1
ATOM 758 C CA . ALA A 1 95 ? 8.645 7.765 -13.168 1.00 93.25 95 ALA A CA 1
ATOM 759 C C . ALA A 1 95 ? 8.247 7.572 -14.642 1.00 93.25 95 ALA A C 1
ATOM 761 O O . ALA A 1 95 ? 8.966 8.029 -15.530 1.00 93.25 95 ALA A O 1
ATOM 762 N N . SER A 1 96 ? 7.086 6.960 -14.893 1.00 90.81 96 SER A N 1
ATOM 763 C CA . SER A 1 96 ? 6.560 6.732 -16.246 1.00 90.81 96 SER A CA 1
ATOM 764 C C . SER A 1 96 ? 6.255 8.055 -16.959 1.00 90.81 96 SER A C 1
ATOM 766 O O . SER A 1 96 ? 6.692 8.258 -18.091 1.00 90.81 96 SER A O 1
ATOM 768 N N . ASP A 1 97 ? 5.590 8.996 -16.281 1.00 91.56 97 ASP A N 1
ATOM 769 C CA . ASP A 1 97 ? 5.281 10.317 -16.844 1.00 91.56 97 ASP A CA 1
ATOM 770 C C . ASP A 1 97 ? 6.562 11.124 -17.134 1.00 91.56 97 ASP A C 1
ATOM 772 O O . ASP A 1 97 ? 6.669 11.804 -18.156 1.00 91.56 97 ASP A O 1
ATOM 776 N N . GLN A 1 98 ? 7.579 11.033 -16.268 1.00 90.94 98 GLN A N 1
ATOM 777 C CA . GLN A 1 98 ? 8.873 11.687 -16.500 1.00 90.94 98 GLN A CA 1
ATOM 778 C C . GLN A 1 98 ? 9.621 11.101 -17.693 1.00 90.94 98 GLN A C 1
ATOM 780 O O . GLN A 1 98 ? 10.212 11.858 -18.465 1.00 90.94 98 GLN A O 1
ATOM 785 N N . GLN A 1 99 ? 9.620 9.776 -17.845 1.00 87.50 99 GLN A N 1
ATOM 786 C CA . GLN A 1 99 ? 10.246 9.115 -18.986 1.00 87.50 99 GLN A CA 1
ATOM 787 C C . GLN A 1 99 ? 9.565 9.539 -20.287 1.00 87.50 99 GLN A C 1
ATOM 789 O O . GLN A 1 99 ? 10.249 9.876 -21.251 1.00 87.50 99 GLN A O 1
ATOM 794 N N . PHE A 1 100 ? 8.235 9.642 -20.268 1.00 84.75 100 PHE A N 1
ATOM 795 C CA . PHE A 1 100 ? 7.454 10.108 -21.404 1.00 84.75 100 PHE A CA 1
ATOM 796 C C . PHE A 1 100 ? 7.783 11.560 -21.803 1.00 84.75 100 PHE A C 1
ATOM 798 O O . PHE A 1 100 ? 7.878 11.870 -22.987 1.00 84.75 100 PHE A O 1
ATOM 805 N N . ARG A 1 101 ? 8.027 12.445 -20.826 1.00 85.31 101 ARG A N 1
ATOM 806 C CA . ARG A 1 101 ? 8.451 13.841 -21.068 1.00 85.31 101 ARG A CA 1
ATOM 807 C C . ARG A 1 101 ? 9.917 13.982 -21.481 1.00 85.31 101 ARG A C 1
ATOM 809 O O . ARG A 1 101 ? 10.268 14.961 -22.126 1.00 85.31 101 ARG A O 1
ATOM 816 N N . SER A 1 102 ? 10.769 13.047 -21.055 1.00 83.69 102 SER A N 1
ATOM 817 C CA . SER A 1 102 ? 12.214 13.076 -21.321 1.00 83.69 102 SER A CA 1
ATOM 818 C C . SER A 1 102 ? 12.578 12.468 -22.672 1.00 83.69 102 SER A C 1
ATOM 820 O O . SER A 1 102 ? 13.676 12.725 -23.155 1.00 83.69 102 SER A O 1
ATOM 822 N N . ALA A 1 103 ? 11.706 11.639 -23.256 1.00 72.81 103 ALA A N 1
ATOM 823 C CA . ALA A 1 103 ? 11.924 11.091 -24.584 1.00 72.81 103 ALA A CA 1
ATOM 824 C C . ALA A 1 103 ? 12.013 12.266 -25.573 1.00 72.81 103 ALA A C 1
ATOM 826 O O . ALA A 1 103 ? 11.027 12.996 -25.726 1.00 72.81 103 ALA A O 1
ATOM 827 N N . PRO A 1 104 ? 13.185 12.506 -26.194 1.00 57.62 104 PRO A N 1
ATOM 828 C CA . PRO A 1 104 ? 13.326 13.587 -27.148 1.00 57.62 104 PRO A CA 1
ATOM 829 C C . PRO A 1 104 ? 12.284 13.393 -28.242 1.00 57.62 104 PRO A C 1
ATOM 831 O O . PRO A 1 104 ? 11.924 12.269 -28.598 1.00 57.62 104 PRO A O 1
ATOM 834 N N . ILE A 1 105 ? 11.789 14.509 -28.763 1.00 53.84 105 ILE A N 1
ATOM 835 C CA . ILE A 1 105 ? 10.870 14.582 -29.894 1.00 53.84 105 ILE A CA 1
ATOM 836 C C . ILE A 1 105 ? 11.623 14.112 -31.159 1.00 53.84 105 ILE A C 1
ATOM 838 O O . ILE A 1 105 ? 11.725 14.841 -32.130 1.00 53.84 105 ILE A O 1
ATOM 842 N N . CYS A 1 106 ? 12.182 12.901 -31.182 1.00 47.81 106 CYS A N 1
ATOM 843 C CA . CYS A 1 106 ? 12.733 12.266 -32.381 1.00 47.81 106 CYS A CA 1
ATOM 844 C C . CYS A 1 106 ? 11.616 11.775 -33.320 1.00 47.81 106 CYS A C 1
ATOM 846 O O . CYS A 1 106 ? 11.891 11.204 -34.365 1.00 47.81 106 CYS A O 1
ATOM 848 N N . ALA A 1 107 ? 10.350 12.031 -32.966 1.00 45.53 107 ALA A N 1
ATOM 849 C CA . ALA A 1 107 ? 9.208 11.985 -33.874 1.00 45.53 107 ALA A CA 1
ATOM 850 C C . ALA A 1 107 ? 8.871 13.361 -34.491 1.00 45.53 107 ALA A C 1
ATOM 852 O O . ALA A 1 107 ? 7.856 13.489 -35.174 1.00 45.53 107 ALA A O 1
ATOM 853 N N . LYS A 1 108 ? 9.701 14.401 -34.296 1.00 44.34 108 LYS A N 1
ATOM 854 C CA . LYS A 1 108 ? 9.820 15.440 -35.325 1.00 44.34 108 LYS A CA 1
ATOM 855 C C . LYS A 1 108 ? 10.608 14.779 -36.436 1.00 44.34 108 LYS A C 1
ATOM 857 O O . LYS A 1 108 ? 11.818 14.652 -36.317 1.00 44.34 108 LYS A O 1
ATOM 862 N N . THR A 1 109 ? 9.856 14.230 -37.385 1.00 45.31 109 THR A N 1
ATOM 863 C CA . THR A 1 109 ? 10.243 14.044 -38.780 1.00 45.31 109 THR A CA 1
ATOM 864 C C . THR A 1 109 ? 11.756 14.086 -38.978 1.00 45.31 109 THR A C 1
ATOM 866 O O . THR A 1 109 ? 12.350 15.159 -39.059 1.00 45.31 109 THR A O 1
ATOM 869 N N . TRP A 1 110 ? 12.364 12.916 -39.165 1.00 42.47 110 TRP A N 1
ATOM 870 C CA . TRP A 1 110 ? 13.294 12.803 -40.283 1.00 42.47 110 TRP A CA 1
ATOM 871 C C . TRP A 1 110 ? 12.515 13.238 -41.535 1.00 42.47 110 TRP A C 1
ATOM 873 O O . TRP A 1 110 ? 11.904 12.433 -42.228 1.00 42.47 110 TRP A O 1
ATOM 883 N N . SER A 1 111 ? 12.362 14.545 -41.720 1.00 46.97 111 SER A N 1
ATOM 884 C CA . SER A 1 111 ? 12.095 15.129 -43.012 1.00 46.97 111 SER A CA 1
ATOM 885 C C . SER A 1 111 ? 13.434 15.016 -43.712 1.00 46.97 111 SER A C 1
ATOM 887 O O . SER A 1 111 ? 14.392 15.667 -43.300 1.00 46.97 111 SER A O 1
ATOM 889 N N . ASP A 1 112 ? 13.495 14.155 -44.724 1.00 48.97 112 ASP A N 1
ATOM 890 C CA . ASP A 1 112 ? 14.654 13.905 -45.592 1.00 48.97 112 ASP A CA 1
ATOM 891 C C . ASP A 1 112 ? 15.187 15.173 -46.311 1.00 48.97 112 ASP A C 1
ATOM 893 O O . ASP A 1 112 ? 16.003 15.072 -47.220 1.00 48.97 112 ASP A O 1
ATOM 897 N N . GLU A 1 113 ? 14.751 16.378 -45.929 1.00 52.72 113 GLU A N 1
ATOM 898 C CA . GLU A 1 113 ? 15.135 17.646 -46.552 1.00 52.72 113 GLU A CA 1
ATOM 899 C C . GLU A 1 113 ? 16.330 18.348 -45.877 1.00 52.72 113 GLU A C 1
ATOM 901 O O . GLU A 1 113 ? 16.922 19.214 -46.511 1.00 52.72 113 GLU A O 1
ATOM 906 N N . ASP A 1 114 ? 16.753 17.956 -44.664 1.00 47.62 114 ASP A N 1
ATOM 907 C CA . ASP A 1 114 ? 17.845 18.645 -43.935 1.00 47.62 114 ASP A CA 1
ATOM 908 C C . ASP A 1 114 ? 19.167 17.848 -43.833 1.00 47.62 114 ASP A C 1
ATOM 910 O O . ASP A 1 114 ? 20.104 18.262 -43.146 1.00 47.62 114 ASP A O 1
ATOM 914 N N . ALA A 1 115 ? 19.290 16.706 -44.517 1.00 47.75 115 ALA A N 1
ATOM 915 C CA . ALA A 1 115 ? 20.552 15.971 -44.592 1.00 47.75 115 ALA A CA 1
ATOM 916 C C . ALA A 1 115 ? 21.304 16.311 -45.888 1.00 47.75 115 ALA A C 1
ATOM 918 O O . ALA A 1 115 ? 20.973 15.777 -46.942 1.00 47.75 115 ALA A O 1
ATOM 919 N N . ILE A 1 116 ? 22.333 17.161 -45.749 1.00 51.66 116 ILE A N 1
ATOM 920 C CA . ILE A 1 116 ? 23.600 17.301 -46.508 1.00 51.66 116 ILE A CA 1
ATOM 921 C C . ILE A 1 116 ? 23.934 18.809 -46.638 1.00 51.66 116 ILE A C 1
ATOM 923 O O . ILE A 1 116 ? 23.126 19.577 -47.140 1.00 51.66 116 ILE A O 1
ATOM 927 N N . ASP A 1 117 ? 25.136 19.201 -46.185 1.00 50.22 117 ASP A N 1
ATOM 928 C CA . ASP A 1 117 ? 25.801 20.527 -46.299 1.00 50.22 117 ASP A CA 1
ATOM 929 C C . ASP A 1 117 ? 25.799 21.498 -45.094 1.00 50.22 117 ASP A C 1
ATOM 931 O O . ASP A 1 117 ? 25.748 22.718 -45.251 1.00 50.22 117 ASP A O 1
ATOM 935 N N . GLY A 1 118 ? 26.000 20.986 -43.874 1.00 51.00 118 GLY A N 1
ATOM 936 C CA . GLY A 1 118 ? 26.531 21.787 -42.757 1.00 51.00 118 GLY A CA 1
ATOM 937 C C . GLY A 1 118 ? 27.994 21.426 -42.441 1.00 51.00 118 GLY A C 1
ATOM 938 O O . GLY A 1 118 ? 28.266 20.238 -42.255 1.00 51.00 118 GLY A O 1
ATOM 939 N N . PRO A 1 119 ? 28.949 22.381 -42.369 1.00 55.50 119 PRO A N 1
ATOM 940 C CA . PRO A 1 119 ? 30.342 22.088 -42.019 1.00 55.50 119 PRO A CA 1
ATOM 941 C C . PRO A 1 119 ? 30.458 21.555 -40.581 1.00 55.50 119 PRO A C 1
ATOM 943 O O . PRO A 1 119 ? 29.810 22.071 -39.670 1.00 55.50 119 PRO A O 1
ATOM 946 N N . LEU A 1 120 ? 31.284 20.519 -40.383 1.00 51.94 120 LEU A N 1
ATOM 947 C CA . LEU A 1 120 ? 31.569 19.968 -39.055 1.00 51.94 120 LEU A CA 1
ATOM 948 C C . LEU A 1 120 ? 32.199 21.044 -38.149 1.00 51.94 120 LEU A C 1
ATOM 950 O O . LEU A 1 120 ? 33.115 21.729 -38.603 1.00 51.94 120 LEU A O 1
ATOM 954 N N . PRO A 1 121 ? 31.764 21.176 -36.882 1.00 53.53 121 PRO A N 1
ATOM 955 C CA . PRO A 1 121 ? 32.434 22.043 -35.922 1.00 53.53 121 PRO A CA 1
ATOM 956 C C . PRO A 1 121 ? 33.821 21.489 -35.557 1.00 53.53 121 PRO A C 1
ATOM 958 O O . PRO A 1 121 ? 33.993 20.280 -35.382 1.00 53.53 121 PRO A O 1
ATOM 961 N N . ASP A 1 122 ? 34.798 22.393 -35.454 1.00 64.19 122 ASP A N 1
ATOM 962 C CA . ASP A 1 122 ? 36.194 22.091 -35.133 1.00 64.19 122 ASP A CA 1
ATOM 963 C C . ASP A 1 122 ? 36.344 21.461 -33.736 1.00 64.19 122 ASP A C 1
ATOM 965 O O . ASP A 1 122 ? 35.651 21.809 -32.780 1.00 64.19 122 ASP A O 1
ATOM 969 N N . ALA A 1 123 ? 37.273 20.511 -33.617 1.00 55.91 123 ALA A N 1
ATOM 970 C CA . ALA A 1 123 ? 37.409 19.599 -32.480 1.00 55.91 123 ALA A CA 1
ATOM 971 C C . ALA A 1 123 ? 37.989 20.214 -31.187 1.00 55.91 123 ALA A C 1
ATOM 973 O O . ALA A 1 123 ? 38.209 19.471 -30.232 1.00 55.91 123 ALA A O 1
ATOM 974 N N . ASP A 1 124 ? 38.218 21.527 -31.128 1.00 55.94 124 ASP A N 1
ATOM 975 C CA . ASP A 1 124 ? 38.985 22.175 -30.051 1.00 55.94 124 ASP A CA 1
ATOM 976 C C . ASP A 1 124 ? 38.127 22.878 -28.974 1.00 55.94 124 ASP A C 1
ATOM 978 O O . ASP A 1 124 ? 38.681 23.453 -28.040 1.00 55.94 124 ASP A O 1
ATOM 982 N N . ASP A 1 125 ? 36.791 22.812 -29.046 1.00 52.03 125 ASP A N 1
ATOM 983 C CA . ASP A 1 125 ? 35.903 23.658 -28.217 1.00 52.03 125 ASP A CA 1
ATOM 984 C C . ASP A 1 125 ? 35.210 22.942 -27.031 1.00 52.03 125 ASP A C 1
ATOM 986 O O . ASP A 1 125 ? 34.289 23.478 -26.415 1.00 52.03 125 ASP A O 1
ATOM 990 N N . TRP A 1 126 ? 35.631 21.721 -26.671 1.00 59.88 126 TRP A N 1
ATOM 991 C CA . TRP A 1 126 ? 35.089 21.003 -25.506 1.00 59.88 126 TRP A CA 1
ATOM 992 C C . TRP A 1 126 ? 36.025 21.095 -24.295 1.00 59.88 126 TRP A C 1
ATOM 994 O O . TRP A 1 126 ? 37.072 20.455 -24.230 1.00 59.88 126 TRP A O 1
ATOM 1004 N N . ALA A 1 127 ? 35.618 21.858 -23.278 1.00 50.34 127 ALA A N 1
ATOM 1005 C CA . ALA A 1 127 ? 36.215 21.782 -21.949 1.00 50.34 127 ALA A CA 1
ATOM 1006 C C . ALA A 1 127 ? 35.478 20.716 -21.119 1.00 50.34 127 ALA A C 1
ATOM 1008 O O . ALA A 1 127 ? 34.279 20.836 -20.859 1.00 50.34 127 ALA A O 1
ATOM 1009 N N . ILE A 1 128 ? 36.204 19.673 -20.709 1.00 44.56 128 ILE A N 1
ATOM 1010 C CA . ILE A 1 128 ? 35.736 18.670 -19.743 1.00 44.56 128 ILE A CA 1
ATOM 1011 C C . ILE A 1 128 ? 36.202 19.107 -18.358 1.00 44.56 128 ILE A C 1
ATOM 1013 O O . ILE A 1 128 ? 37.380 19.415 -18.158 1.00 44.56 128 ILE A O 1
ATOM 1017 N N . ASP A 1 129 ? 35.276 19.159 -17.407 1.00 58.94 129 ASP A N 1
ATOM 1018 C CA . ASP A 1 129 ? 35.604 19.487 -16.025 1.00 58.94 129 ASP A CA 1
ATOM 1019 C C . ASP A 1 129 ? 36.303 18.305 -15.301 1.00 58.94 129 ASP A C 1
ATOM 1021 O O . ASP A 1 129 ? 36.377 17.192 -15.829 1.00 58.94 129 ASP A O 1
ATOM 1025 N N . PRO A 1 130 ? 36.837 18.491 -14.077 1.00 35.22 130 PRO A N 1
ATOM 1026 C CA . PRO A 1 130 ? 37.549 17.433 -13.349 1.00 35.22 130 PRO A CA 1
ATOM 1027 C C . PRO A 1 130 ? 36.699 16.205 -12.976 1.00 35.22 130 PRO A C 1
ATOM 1029 O O . PRO A 1 130 ? 37.246 15.243 -12.436 1.00 35.22 130 PRO A O 1
ATOM 1032 N N . TRP A 1 131 ? 35.387 16.235 -13.226 1.00 50.62 131 TRP A N 1
ATOM 1033 C CA . TRP A 1 131 ? 34.435 15.176 -12.892 1.00 50.62 131 TRP A CA 1
ATOM 1034 C C . TRP A 1 131 ? 33.841 14.493 -14.132 1.00 50.62 131 TRP A C 1
ATOM 1036 O O . TRP A 1 131 ? 33.075 13.540 -13.985 1.00 50.62 131 TRP A O 1
ATOM 1046 N N . GLY A 1 132 ? 34.260 14.892 -15.337 1.00 40.09 132 GLY A N 1
ATOM 1047 C CA . GLY A 1 132 ? 33.938 14.198 -16.582 1.00 40.09 132 GLY A CA 1
ATOM 1048 C C . GLY A 1 132 ? 32.643 14.646 -17.259 1.00 40.09 132 GLY A C 1
ATOM 1049 O O . GLY A 1 132 ? 32.141 13.906 -18.105 1.00 40.09 132 GLY A O 1
ATOM 1050 N N . GLU A 1 133 ? 32.105 15.825 -16.932 1.00 43.31 133 GLU A N 1
ATOM 1051 C CA . GLU A 1 133 ? 30.935 16.380 -17.627 1.00 43.31 133 GLU A CA 1
ATOM 1052 C C . GLU A 1 133 ? 31.325 17.434 -18.680 1.00 43.31 133 GLU A C 1
ATOM 1054 O O . GLU A 1 133 ? 32.272 18.208 -18.514 1.00 43.31 133 GLU A O 1
ATOM 1059 N N . ILE A 1 134 ? 30.586 17.446 -19.800 1.00 48.44 134 ILE A N 1
ATOM 1060 C CA . ILE A 1 134 ? 30.733 18.432 -20.881 1.00 48.44 134 ILE A CA 1
ATOM 1061 C C . ILE A 1 134 ? 30.021 19.714 -20.446 1.00 48.44 134 ILE A C 1
ATOM 1063 O O . ILE A 1 134 ? 28.792 19.748 -20.358 1.00 48.44 134 ILE A O 1
ATOM 1067 N N . VAL A 1 135 ? 30.784 20.779 -20.198 1.00 48.56 135 VAL A N 1
ATOM 1068 C CA . VAL A 1 135 ? 30.231 22.083 -19.817 1.00 48.56 135 VAL A CA 1
ATOM 1069 C C . VAL A 1 135 ? 29.896 22.871 -21.083 1.00 48.56 135 VAL A C 1
ATOM 1071 O O . VAL A 1 135 ? 30.783 23.366 -21.772 1.00 48.56 135 VAL A O 1
ATOM 1074 N N . VAL A 1 136 ? 28.606 23.013 -21.394 1.00 51.81 136 VAL A N 1
ATOM 1075 C CA . VAL A 1 136 ? 28.143 23.940 -22.438 1.00 51.81 136 VAL A CA 1
ATOM 1076 C C . VAL A 1 136 ? 28.141 25.348 -21.839 1.00 51.81 136 VAL A C 1
ATOM 1078 O O . VAL A 1 136 ? 27.389 25.629 -20.907 1.00 51.81 136 VAL A O 1
ATOM 1081 N N . GLY A 1 137 ? 29.033 26.215 -22.325 1.00 44.97 137 GLY A N 1
ATOM 1082 C CA . GLY A 1 137 ? 29.247 27.556 -21.779 1.00 44.97 137 GLY A CA 1
ATOM 1083 C C . GLY A 1 137 ? 27.979 28.415 -21.793 1.00 44.97 137 GLY A C 1
ATOM 1084 O O . GLY A 1 137 ? 27.379 28.620 -22.845 1.00 44.97 137 GLY A O 1
ATOM 1085 N N . GLY A 1 138 ? 27.582 28.946 -20.630 1.00 48.66 138 GLY A N 1
ATOM 1086 C CA . GLY A 1 138 ? 26.441 29.862 -20.564 1.00 48.66 138 GLY A CA 1
ATOM 1087 C C . GLY A 1 138 ? 26.034 30.418 -19.198 1.00 48.66 138 GLY A C 1
ATOM 1088 O O . GLY A 1 138 ? 25.465 31.505 -19.169 1.00 48.66 138 GLY A O 1
ATOM 1089 N N . ASP A 1 139 ? 26.349 29.771 -18.072 1.00 33.69 139 ASP A N 1
ATOM 1090 C CA . ASP A 1 139 ? 25.751 30.185 -16.791 1.00 33.69 139 ASP A CA 1
ATOM 1091 C C . ASP A 1 139 ? 26.700 31.008 -15.906 1.00 33.69 139 ASP A C 1
ATOM 1093 O O . ASP A 1 139 ? 27.541 30.500 -15.164 1.00 33.69 139 ASP A O 1
ATOM 1097 N N . SER A 1 140 ? 26.523 32.330 -15.971 1.00 38.31 140 SER A N 1
ATOM 1098 C CA . SER A 1 140 ? 27.036 33.276 -14.976 1.00 38.31 140 SER A CA 1
ATOM 1099 C C . SER A 1 140 ? 26.251 33.159 -13.665 1.00 38.31 140 SER A C 1
ATOM 1101 O O . SER A 1 140 ? 25.029 33.286 -13.638 1.00 38.31 140 SER A O 1
ATOM 1103 N N . VAL A 1 141 ? 26.971 32.974 -12.560 1.00 43.22 141 VAL A N 1
ATOM 1104 C CA . VAL A 1 141 ? 26.433 32.937 -11.190 1.00 43.22 141 VAL A CA 1
ATOM 1105 C C . VAL A 1 141 ? 25.995 34.346 -10.744 1.00 43.22 141 VAL A C 1
ATOM 1107 O O . VAL A 1 141 ? 26.827 35.255 -10.791 1.00 43.22 141 VAL A O 1
ATOM 1110 N N . PRO A 1 142 ? 24.762 34.575 -10.237 1.00 46.69 142 PRO A N 1
ATOM 1111 C CA . PRO A 1 142 ? 24.398 35.873 -9.677 1.00 46.69 142 PRO A CA 1
ATOM 1112 C C . PRO A 1 142 ? 24.705 35.962 -8.179 1.00 46.69 142 PRO A C 1
ATOM 1114 O O . PRO A 1 142 ? 24.235 35.165 -7.365 1.00 46.69 142 PRO A O 1
ATOM 1117 N N . GLY A 1 143 ? 25.467 36.999 -7.835 1.00 34.97 143 GLY A N 1
ATOM 1118 C CA . GLY A 1 143 ? 25.703 37.467 -6.478 1.00 34.97 143 GLY A CA 1
ATOM 1119 C C . GLY A 1 143 ? 24.491 38.171 -5.858 1.00 34.97 143 GLY A C 1
ATOM 1120 O O . GLY A 1 143 ? 23.652 38.769 -6.528 1.00 34.97 143 GLY A O 1
ATOM 1121 N N . TYR A 1 144 ? 24.444 38.084 -4.535 1.00 31.14 144 TYR A N 1
ATOM 1122 C CA . TYR A 1 144 ? 23.441 38.640 -3.635 1.00 31.14 144 TYR A CA 1
ATOM 1123 C C . TYR A 1 144 ? 23.601 40.170 -3.510 1.00 31.14 144 TYR A C 1
ATOM 1125 O O . TYR A 1 144 ? 24.681 40.643 -3.160 1.00 31.14 144 TYR A O 1
ATOM 1133 N N . SER A 1 145 ? 22.536 40.947 -3.735 1.00 38.00 145 SER A N 1
ATOM 1134 C CA . SER A 1 145 ? 22.470 42.370 -3.363 1.00 38.00 145 SER A CA 1
ATOM 1135 C C . SER A 1 145 ? 21.058 42.738 -2.906 1.00 38.00 145 SER A C 1
ATOM 1137 O O . SER A 1 145 ? 20.086 42.538 -3.631 1.00 38.00 145 SER A O 1
ATOM 1139 N N . MET A 1 146 ? 20.962 43.251 -1.677 1.00 40.59 146 MET A N 1
ATOM 1140 C CA . MET A 1 146 ? 19.773 43.887 -1.111 1.00 40.59 146 MET A CA 1
ATOM 1141 C C . MET A 1 146 ? 19.757 45.374 -1.474 1.00 40.59 146 MET A C 1
ATOM 1143 O O . MET A 1 146 ? 20.738 46.071 -1.217 1.00 40.59 146 MET A O 1
ATOM 1147 N N . SER A 1 147 ? 18.609 45.889 -1.916 1.00 43.28 147 SER A N 1
ATOM 1148 C CA . SER A 1 147 ? 18.239 47.291 -1.699 1.00 43.28 147 SER A CA 1
ATOM 1149 C C . SER A 1 147 ? 16.724 47.520 -1.790 1.00 43.28 147 SER A C 1
ATOM 1151 O O . SER A 1 147 ? 15.968 46.725 -2.340 1.00 43.28 147 SER A O 1
ATOM 1153 N N . HIS A 1 148 ? 16.339 48.604 -1.123 1.00 37.09 148 HIS A N 1
ATOM 1154 C CA . HIS A 1 148 ? 15.031 49.053 -0.655 1.00 37.09 148 HIS A CA 1
ATOM 1155 C C . HIS A 1 148 ? 14.071 49.628 -1.720 1.00 37.09 148 HIS A C 1
ATOM 1157 O O . HIS A 1 148 ? 14.507 50.172 -2.729 1.00 37.09 148 HIS A O 1
ATOM 1163 N N . ASP A 1 149 ? 12.786 49.623 -1.334 1.00 37.81 149 ASP A N 1
ATOM 1164 C CA . ASP A 1 149 ? 11.687 50.570 -1.619 1.00 37.81 149 ASP A CA 1
ATOM 1165 C C . ASP A 1 149 ? 11.205 50.820 -3.063 1.00 37.81 149 ASP A C 1
ATOM 1167 O O . ASP A 1 149 ? 11.926 51.362 -3.896 1.00 37.81 149 ASP A O 1
ATOM 1171 N N . LYS A 1 150 ? 9.893 50.641 -3.300 1.00 36.34 150 LYS A N 1
ATOM 1172 C CA . LYS A 1 150 ? 8.911 51.753 -3.379 1.00 36.34 150 LYS A CA 1
ATOM 1173 C C . LYS A 1 150 ? 7.528 51.305 -3.860 1.00 36.34 150 LYS A C 1
ATOM 1175 O O . LYS A 1 150 ? 7.390 50.467 -4.745 1.00 36.34 150 LYS A O 1
ATOM 1180 N N . ASP A 1 151 ? 6.532 51.977 -3.295 1.00 49.06 151 ASP A N 1
ATOM 1181 C CA . ASP A 1 151 ? 5.123 52.021 -3.680 1.00 49.06 151 ASP A CA 1
ATOM 1182 C C . ASP A 1 151 ? 4.885 52.237 -5.184 1.00 49.06 151 ASP A C 1
ATOM 1184 O O . ASP A 1 151 ? 5.595 53.023 -5.821 1.00 49.06 151 ASP A O 1
ATOM 1188 N N . ARG A 1 152 ? 3.797 51.652 -5.711 1.00 38.19 152 ARG A N 1
ATOM 1189 C CA . ARG A 1 152 ? 2.940 52.298 -6.723 1.00 38.19 152 ARG A CA 1
ATOM 1190 C C . ARG A 1 152 ? 1.616 51.562 -6.937 1.00 38.19 152 ARG A C 1
ATOM 1192 O O . ARG A 1 152 ? 1.579 50.447 -7.448 1.00 38.19 152 ARG A O 1
ATOM 1199 N N . ASP A 1 153 ? 0.539 52.267 -6.609 1.00 48.56 153 ASP A N 1
ATOM 1200 C CA . ASP A 1 153 ? -0.796 52.086 -7.171 1.00 48.56 153 ASP A CA 1
ATOM 1201 C C . ASP A 1 153 ? -0.792 52.341 -8.689 1.00 48.56 153 ASP A C 1
ATOM 1203 O O . ASP A 1 153 ? -0.061 53.214 -9.161 1.00 48.56 153 ASP A O 1
ATOM 1207 N N . ALA A 1 154 ? -1.648 51.636 -9.438 1.00 38.41 154 ALA A N 1
ATOM 1208 C CA . ALA A 1 154 ? -2.639 52.222 -10.354 1.00 38.41 154 ALA A CA 1
ATOM 1209 C C . ALA A 1 154 ? -3.179 51.195 -11.368 1.00 38.41 154 ALA A C 1
ATOM 1211 O O . ALA A 1 154 ? -2.454 50.533 -12.104 1.00 38.41 154 ALA A O 1
ATOM 1212 N N . SER A 1 155 ? -4.506 51.163 -11.410 1.00 48.16 155 SER A N 1
ATOM 1213 C CA . SER A 1 155 ? -5.407 50.758 -12.488 1.00 48.16 155 SER A CA 1
ATOM 1214 C C . SER A 1 155 ? -4.895 50.914 -13.927 1.00 48.16 155 SER A C 1
ATOM 1216 O O . SER A 1 155 ? -4.433 51.986 -14.314 1.00 48.16 155 SER A O 1
ATOM 1218 N N . SER A 1 156 ? -5.168 49.906 -14.758 1.00 43.31 156 SER A N 1
ATOM 1219 C CA . SER A 1 156 ? -5.280 50.056 -16.212 1.00 43.31 156 SER A CA 1
ATOM 1220 C C . SER A 1 156 ? -6.157 48.941 -16.790 1.00 43.31 156 SER A C 1
ATOM 1222 O O . SER A 1 156 ? -5.721 47.808 -16.982 1.00 43.31 156 SER A O 1
ATOM 1224 N N . SER A 1 157 ? -7.409 49.302 -17.058 1.00 47.47 157 SER A N 1
ATOM 1225 C CA . SER A 1 157 ? -8.335 48.640 -17.973 1.00 47.47 157 SER A CA 1
ATOM 1226 C C . SER A 1 157 ? -7.800 48.698 -19.405 1.00 47.47 157 SER A C 1
ATOM 1228 O O . SER A 1 157 ? -7.471 49.782 -19.887 1.00 47.47 157 SER A O 1
ATOM 1230 N N . GLY A 1 158 ? -7.758 47.558 -20.089 1.00 41.25 158 GLY A N 1
ATOM 1231 C CA . GLY A 1 158 ? -7.412 47.471 -21.504 1.00 41.25 158 GLY A CA 1
ATOM 1232 C C . GLY A 1 158 ? -8.231 46.386 -22.187 1.00 41.25 158 GLY A C 1
ATOM 1233 O O . GLY A 1 158 ? -7.874 45.213 -22.127 1.00 41.25 158 GLY A O 1
ATOM 1234 N N . ASP A 1 159 ? -9.329 46.805 -22.813 1.00 46.34 159 ASP A N 1
ATOM 1235 C CA . ASP A 1 159 ? -10.053 46.046 -23.827 1.00 46.34 159 ASP A CA 1
ATOM 1236 C C . ASP A 1 159 ? -9.146 45.814 -25.044 1.00 46.34 159 ASP A C 1
ATOM 1238 O O . ASP A 1 159 ? -8.586 46.766 -25.591 1.00 46.34 159 ASP A O 1
ATOM 1242 N N . ALA A 1 160 ? -9.034 44.568 -25.511 1.00 44.22 160 ALA A N 1
ATOM 1243 C CA . ALA A 1 160 ? -8.535 44.288 -26.854 1.00 44.22 160 ALA A CA 1
ATOM 1244 C C . ALA A 1 160 ? -9.208 43.054 -27.466 1.00 44.22 160 ALA A C 1
ATOM 1246 O O . ALA A 1 160 ? -9.192 41.943 -26.942 1.00 44.22 160 ALA A O 1
ATOM 1247 N N . SER A 1 161 ? -9.809 43.342 -28.610 1.00 43.44 161 SER A N 1
ATOM 1248 C CA . SER A 1 161 ? -10.628 42.552 -29.509 1.00 43.44 161 SER A CA 1
ATOM 1249 C C . SER A 1 161 ? -10.022 41.247 -30.026 1.00 43.44 161 SER A C 1
ATOM 1251 O O . SER A 1 161 ? -8.902 41.203 -30.531 1.00 43.44 161 SER A O 1
ATOM 1253 N N . ALA A 1 162 ? -10.895 40.241 -30.021 1.00 48.59 162 ALA A N 1
ATOM 1254 C CA . ALA A 1 162 ? -11.122 39.215 -31.033 1.00 48.59 162 ALA A CA 1
ATOM 1255 C C . ALA A 1 162 ? -10.312 39.310 -32.346 1.00 48.59 162 ALA A C 1
ATOM 1257 O O . ALA A 1 162 ? -10.562 40.168 -33.191 1.00 48.59 162 ALA A O 1
ATOM 1258 N N . ALA A 1 163 ? -9.467 38.304 -32.571 1.00 45.38 163 ALA A N 1
ATOM 1259 C CA . ALA A 1 163 ? -9.183 37.762 -33.896 1.00 45.38 163 ALA A CA 1
ATOM 1260 C C . ALA A 1 163 ? -9.052 36.236 -33.761 1.00 45.38 163 ALA A C 1
ATOM 1262 O O . ALA A 1 163 ? -8.024 35.715 -33.328 1.00 45.38 163 ALA A O 1
ATOM 1263 N N . SER A 1 164 ? -10.143 35.529 -34.062 1.00 49.50 164 SER A N 1
ATOM 1264 C CA . SER A 1 164 ? -10.225 34.069 -34.074 1.00 49.50 164 SER A CA 1
ATOM 1265 C C . SER A 1 164 ? -9.485 33.519 -35.294 1.00 49.50 164 SER A C 1
ATOM 1267 O O . SER A 1 164 ? -10.032 33.436 -36.393 1.00 49.50 164 SER A O 1
ATOM 1269 N N . SER A 1 165 ? -8.217 33.167 -35.109 1.00 51.66 165 SER A N 1
ATOM 1270 C CA . SER A 1 165 ? -7.531 32.234 -35.997 1.00 51.66 165 SER A CA 1
ATOM 1271 C C . SER A 1 165 ? -7.759 30.839 -35.426 1.00 51.66 165 SER A C 1
ATOM 1273 O O . SER A 1 165 ? -7.112 30.455 -34.450 1.00 51.66 165 SER A O 1
ATOM 1275 N N . ASP A 1 166 ? -8.720 30.119 -36.008 1.00 49.03 166 ASP A N 1
ATOM 1276 C CA . ASP A 1 166 ? -8.969 28.697 -35.772 1.00 49.03 166 ASP A CA 1
ATOM 1277 C C . ASP A 1 166 ? -7.762 27.894 -36.263 1.00 49.03 166 ASP A C 1
ATOM 1279 O O . ASP A 1 166 ? -7.714 27.345 -37.362 1.00 49.03 166 ASP A O 1
ATOM 1283 N N . LYS A 1 167 ? -6.720 27.886 -35.436 1.00 54.28 167 LYS A N 1
ATOM 1284 C CA . LYS A 1 167 ? -5.603 26.967 -35.551 1.00 54.28 167 LYS A CA 1
ATOM 1285 C C . LYS A 1 167 ? -6.100 25.675 -34.921 1.00 54.28 167 LYS A C 1
ATOM 1287 O O . LYS A 1 167 ? -6.050 25.530 -33.699 1.00 54.28 167 LYS A O 1
ATOM 1292 N N . GLU A 1 168 ? -6.637 24.778 -35.748 1.00 45.56 168 GLU A N 1
ATOM 1293 C CA . GLU A 1 168 ? -6.899 23.392 -35.365 1.00 45.56 168 GLU A CA 1
ATOM 1294 C C . GLU A 1 168 ? -5.589 22.817 -34.826 1.00 45.56 168 GLU A C 1
ATOM 1296 O O . GLU A 1 168 ? -4.683 22.417 -35.559 1.00 45.56 168 GLU A O 1
ATOM 1301 N N . THR A 1 169 ? -5.443 22.877 -33.504 1.00 49.97 169 THR A N 1
ATOM 1302 C CA . THR A 1 169 ? -4.380 22.167 -32.819 1.00 49.97 169 THR A CA 1
ATOM 1303 C C . THR A 1 169 ? -4.672 20.697 -33.077 1.00 49.97 169 THR A C 1
ATOM 1305 O O . THR A 1 169 ? -5.791 20.254 -32.798 1.00 49.97 169 THR A O 1
ATOM 1308 N N . PRO A 1 170 ? -3.729 19.944 -33.674 1.00 51.66 170 PRO A N 1
ATOM 1309 C CA . PRO A 1 170 ? -3.932 18.524 -33.890 1.00 51.66 170 PRO A CA 1
ATOM 1310 C C . PRO A 1 170 ? -4.330 17.948 -32.542 1.00 51.66 170 PRO A C 1
ATOM 1312 O O . PRO A 1 170 ? -3.651 18.228 -31.552 1.00 51.66 170 PRO A O 1
ATOM 1315 N N . VAL A 1 171 ? -5.466 17.243 -32.505 1.00 50.44 171 VAL A N 1
ATOM 1316 C CA . VAL A 1 171 ? -5.988 16.553 -31.323 1.00 50.44 171 VAL A CA 1
ATOM 1317 C C . VAL A 1 171 ? -4.867 15.648 -30.840 1.00 50.44 171 VAL A C 1
ATOM 1319 O O . VAL A 1 171 ? -4.680 14.537 -31.336 1.00 50.44 171 VAL A O 1
ATOM 1322 N N . GLY A 1 172 ? -4.034 16.197 -29.956 1.00 51.78 172 GLY A N 1
ATOM 1323 C CA . GLY A 1 172 ? -2.826 15.554 -29.491 1.00 51.78 172 GLY A CA 1
ATOM 1324 C C . GLY A 1 172 ? -3.292 14.260 -28.881 1.00 51.78 172 GLY A C 1
ATOM 1325 O O . GLY A 1 172 ? -4.194 14.296 -28.043 1.00 51.78 172 GLY A O 1
ATOM 1326 N N . SER A 1 173 ? -2.759 13.132 -29.362 1.00 58.41 173 SER A N 1
ATOM 1327 C CA . SER A 1 173 ? -3.100 11.815 -28.832 1.00 58.41 173 SER A CA 1
ATOM 1328 C C . SER A 1 173 ? -3.094 11.948 -27.313 1.00 58.41 173 SER A C 1
ATOM 1330 O O . SER A 1 173 ? -2.039 12.254 -26.754 1.00 58.41 173 SER A O 1
ATOM 1332 N N . GLY A 1 174 ? -4.272 11.891 -26.688 1.00 61.88 174 GLY A N 1
ATOM 1333 C CA . GLY A 1 174 ? -4.484 12.351 -25.319 1.00 61.88 174 GLY A CA 1
ATOM 1334 C C . GLY A 1 174 ? -3.781 11.423 -24.345 1.00 61.88 174 GLY A C 1
ATOM 1335 O O . GLY A 1 174 ? -4.408 10.539 -23.765 1.00 61.88 174 GLY A O 1
ATOM 1336 N N . LYS A 1 175 ? -2.463 11.574 -24.221 1.00 71.50 175 LYS A N 1
ATOM 1337 C CA . LYS A 1 175 ? -1.630 10.797 -23.317 1.00 71.50 175 LYS A CA 1
ATOM 1338 C C . LYS A 1 175 ? -1.953 11.299 -21.924 1.00 71.50 175 LYS A C 1
ATOM 1340 O O . LYS A 1 175 ? -1.651 12.430 -21.563 1.00 71.50 175 LYS A O 1
ATOM 1345 N N . GLN A 1 176 ? -2.707 10.477 -21.209 1.00 79.06 176 GLN A N 1
ATOM 1346 C CA . GLN A 1 176 ? -3.158 10.782 -19.865 1.00 79.06 176 GLN A CA 1
ATOM 1347 C C . GLN A 1 176 ? -1.976 10.624 -18.913 1.00 79.06 176 GLN A C 1
ATOM 1349 O O . GLN A 1 176 ? -1.475 9.513 -18.743 1.00 79.06 176 GLN A O 1
ATOM 1354 N N . ASP A 1 177 ? -1.562 11.729 -18.294 1.00 89.62 177 ASP A N 1
ATOM 1355 C CA . ASP A 1 177 ? -0.623 11.710 -17.174 1.00 89.62 177 ASP A CA 1
ATOM 1356 C C . ASP A 1 177 ? -1.209 10.842 -16.048 1.00 89.62 177 ASP A C 1
ATOM 1358 O O . ASP A 1 177 ? -2.354 11.027 -15.615 1.00 89.62 177 ASP A O 1
ATOM 1362 N N . LEU A 1 178 ? -0.430 9.874 -15.572 1.00 92.62 178 LEU A N 1
ATOM 1363 C CA . LEU A 1 178 ? -0.857 8.919 -14.548 1.00 92.62 178 LEU A CA 1
ATOM 1364 C C . LEU A 1 178 ? -0.726 9.509 -13.145 1.00 92.62 178 LEU A C 1
ATOM 1366 O O . LEU A 1 178 ? -1.546 9.228 -12.262 1.00 92.62 178 LEU A O 1
ATOM 1370 N N . SER A 1 179 ? 0.308 10.331 -12.953 1.00 94.19 179 SER A N 1
ATOM 1371 C CA . SER A 1 179 ? 0.714 10.884 -11.662 1.00 94.19 179 SER A CA 1
ATOM 1372 C C . SER A 1 179 ? -0.412 11.607 -10.936 1.00 94.19 179 SER A C 1
ATOM 1374 O O . SER A 1 179 ? -0.580 11.337 -9.751 1.00 94.19 179 SER A O 1
ATOM 1376 N N . PRO A 1 180 ? -1.233 12.470 -11.574 1.00 96.06 180 PRO A N 1
ATOM 1377 C CA . PRO A 1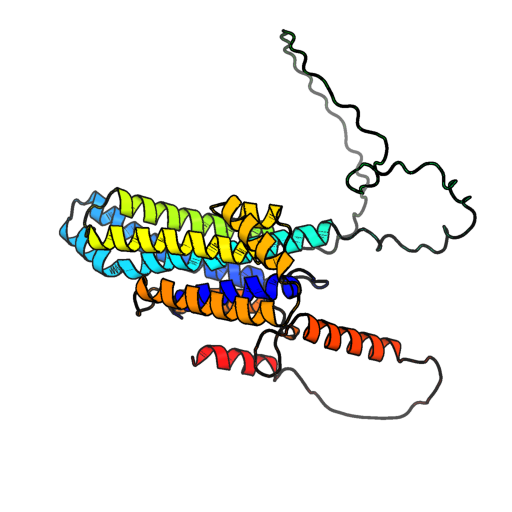 180 ? -2.292 13.184 -10.862 1.00 96.06 180 PRO A CA 1
ATOM 1378 C C . PRO A 1 180 ? -3.304 12.241 -10.201 1.00 96.06 180 PRO A C 1
ATOM 1380 O O . PRO A 1 180 ? -3.740 12.479 -9.074 1.00 96.06 180 PRO A O 1
ATOM 1383 N N . ILE A 1 181 ? -3.653 11.138 -10.874 1.00 95.75 181 ILE A N 1
ATOM 1384 C CA . ILE A 1 181 ? -4.621 10.164 -10.357 1.00 95.75 181 ILE A CA 1
ATOM 1385 C C . ILE A 1 181 ? -3.997 9.356 -9.218 1.00 95.75 181 ILE A C 1
ATOM 1387 O O . ILE A 1 181 ? -4.623 9.182 -8.168 1.00 95.75 181 ILE A O 1
ATOM 1391 N N . THR A 1 182 ? -2.762 8.880 -9.383 1.00 96.94 182 THR A N 1
ATOM 1392 C CA . THR A 1 182 ? -2.084 8.109 -8.333 1.00 96.94 182 THR A CA 1
ATOM 1393 C C . THR A 1 182 ? -1.703 8.962 -7.125 1.00 96.94 182 THR A C 1
ATOM 1395 O O . THR A 1 182 ? -1.815 8.476 -6.000 1.00 96.94 182 THR A O 1
ATOM 1398 N N . ASP A 1 183 ? -1.344 10.232 -7.323 1.00 97.56 183 ASP A N 1
ATOM 1399 C CA . ASP A 1 183 ? -1.067 11.195 -6.250 1.00 97.56 183 ASP A CA 1
ATOM 1400 C C . ASP A 1 183 ? -2.350 11.508 -5.464 1.00 97.56 183 ASP A C 1
ATOM 1402 O O . ASP A 1 183 ? -2.324 11.559 -4.234 1.00 97.56 183 ASP A O 1
ATOM 1406 N N . ALA A 1 184 ? -3.505 11.632 -6.131 1.00 97.75 184 ALA A N 1
ATOM 1407 C CA . ALA A 1 184 ? -4.790 11.789 -5.447 1.00 97.75 184 ALA A CA 1
ATOM 1408 C C . ALA A 1 184 ? -5.143 10.562 -4.582 1.00 97.75 184 ALA A C 1
ATOM 1410 O O . ALA A 1 184 ? -5.609 10.705 -3.447 1.00 97.75 184 ALA A O 1
ATOM 1411 N N . ILE A 1 185 ? -4.886 9.349 -5.086 1.00 98.00 185 ILE A N 1
ATOM 1412 C CA . ILE A 1 185 ? -5.076 8.098 -4.331 1.00 98.00 185 ILE A CA 1
ATOM 1413 C C . ILE A 1 185 ? -4.129 8.044 -3.130 1.00 98.00 185 ILE A C 1
ATOM 1415 O O . ILE A 1 185 ? -4.570 7.759 -2.013 1.00 98.00 185 ILE A O 1
ATOM 1419 N N . GLN A 1 186 ? -2.846 8.344 -3.337 1.00 98.00 186 GLN A N 1
ATOM 1420 C CA . GLN A 1 186 ? -1.858 8.399 -2.264 1.00 98.00 186 GLN A CA 1
ATOM 1421 C C . GLN A 1 186 ? -2.264 9.432 -1.205 1.00 98.00 186 GLN A C 1
ATOM 1423 O O . GLN A 1 186 ? -2.241 9.122 -0.018 1.00 98.00 186 GLN A O 1
ATOM 1428 N N . SER A 1 187 ? -2.706 10.622 -1.610 1.00 97.94 187 SER A N 1
ATOM 1429 C CA . SER A 1 187 ? -3.179 11.673 -0.704 1.00 97.94 187 SER A CA 1
ATOM 1430 C C . SER A 1 187 ? -4.362 11.208 0.156 1.00 97.94 187 SER A C 1
ATOM 1432 O O . SER A 1 187 ? -4.337 11.355 1.380 1.00 97.94 187 SER A O 1
ATOM 1434 N N . SER A 1 188 ? -5.354 10.530 -0.441 1.00 98.06 188 SER A N 1
ATOM 1435 C CA . SER A 1 188 ? -6.456 9.917 0.320 1.00 98.06 188 SER A CA 1
ATOM 1436 C C . SER A 1 188 ? -5.961 8.882 1.333 1.00 98.06 188 SER A C 1
ATOM 1438 O O . SER A 1 188 ? -6.556 8.739 2.403 1.00 98.06 188 SER A O 1
ATOM 1440 N N . HIS A 1 189 ? -4.902 8.145 1.003 1.00 98.38 189 HIS A N 1
ATOM 1441 C CA . HIS A 1 189 ? -4.296 7.171 1.904 1.00 98.38 189 HIS A CA 1
ATOM 1442 C C . HIS A 1 189 ? -3.575 7.850 3.075 1.00 98.38 189 HIS A C 1
ATOM 1444 O O . HIS A 1 189 ? -3.703 7.411 4.219 1.00 98.38 189 HIS A O 1
ATOM 1450 N N . LEU A 1 190 ? -2.859 8.946 2.806 1.00 97.94 190 LEU A N 1
ATOM 1451 C CA . LEU A 1 190 ? -2.178 9.744 3.826 1.00 97.94 190 LEU A CA 1
ATOM 1452 C C . LEU A 1 190 ? -3.165 10.366 4.821 1.00 97.94 190 LEU A C 1
ATOM 1454 O O . LEU A 1 190 ? -2.883 10.351 6.017 1.00 97.94 190 LEU A O 1
ATOM 1458 N N . ASP A 1 191 ? -4.336 10.834 4.377 1.00 98.31 191 ASP A N 1
ATOM 1459 C CA . ASP A 1 191 ? -5.401 11.289 5.290 1.00 98.31 191 ASP A CA 1
ATOM 1460 C C . ASP A 1 191 ? -5.850 10.157 6.229 1.00 98.31 191 ASP A C 1
ATOM 1462 O O . ASP A 1 191 ? -5.863 10.320 7.452 1.00 98.31 191 ASP A O 1
ATOM 1466 N N . ALA A 1 192 ? -6.126 8.965 5.688 1.00 98.25 192 ALA A N 1
ATOM 1467 C CA . ALA A 1 192 ? -6.500 7.810 6.504 1.00 98.25 192 ALA A CA 1
ATOM 1468 C C . ALA A 1 192 ? -5.410 7.460 7.532 1.00 98.25 192 ALA A C 1
ATOM 1470 O O . ALA A 1 192 ? -5.709 7.322 8.719 1.00 98.25 192 ALA A O 1
ATOM 1471 N N . ARG A 1 193 ? -4.142 7.390 7.111 1.00 98.00 193 ARG A N 1
ATOM 1472 C CA . ARG A 1 193 ? -2.986 7.153 7.993 1.00 98.00 193 ARG A CA 1
ATOM 1473 C C . ARG A 1 193 ? -2.864 8.219 9.085 1.00 98.00 193 ARG A C 1
ATOM 1475 O O . ARG A 1 193 ? -2.685 7.871 10.251 1.00 98.00 193 ARG A O 1
ATOM 1482 N N . ASN A 1 194 ? -2.978 9.500 8.742 1.00 97.94 194 ASN A N 1
ATOM 1483 C CA . ASN A 1 194 ? -2.876 10.599 9.705 1.00 97.94 194 ASN A CA 1
ATOM 1484 C C . ASN A 1 194 ? -3.987 10.518 10.762 1.00 97.94 194 ASN A C 1
ATOM 1486 O O . ASN A 1 194 ? -3.745 10.770 11.943 1.00 97.94 194 ASN A O 1
ATOM 1490 N N . ARG A 1 195 ? -5.188 10.070 10.382 1.00 97.69 195 ARG A N 1
ATOM 1491 C CA . ARG A 1 195 ? -6.268 9.787 11.340 1.00 97.69 195 ARG A CA 1
ATOM 1492 C C . ARG A 1 195 ? -5.947 8.600 12.245 1.00 97.69 195 ARG A C 1
ATOM 1494 O O . ARG A 1 195 ? -6.209 8.687 13.441 1.00 97.69 195 ARG A O 1
ATOM 1501 N N . VAL A 1 196 ? -5.341 7.527 11.726 1.00 97.56 196 VAL A N 1
ATOM 1502 C CA . VAL A 1 196 ? -4.852 6.415 12.568 1.00 97.56 196 VAL A CA 1
ATOM 1503 C C . VAL A 1 196 ? -3.841 6.925 13.598 1.00 97.56 196 VAL A C 1
ATOM 1505 O O . VAL A 1 196 ? -3.958 6.608 14.780 1.00 97.56 196 VAL A O 1
ATOM 1508 N N . GLN A 1 197 ? -2.895 7.771 13.188 1.00 97.00 197 GLN A N 1
ATOM 1509 C CA . GLN A 1 197 ? -1.923 8.375 14.105 1.00 97.00 197 GLN A CA 1
ATOM 1510 C C . GLN A 1 197 ? -2.592 9.252 15.162 1.00 97.00 197 GLN A C 1
ATOM 1512 O O . GLN A 1 197 ? -2.270 9.148 16.344 1.00 97.00 197 GLN A O 1
ATOM 1517 N N . PHE A 1 198 ? -3.566 10.071 14.765 1.00 96.38 198 PHE A N 1
ATOM 1518 C CA . PHE A 1 198 ? -4.346 10.871 15.701 1.00 96.38 198 PHE A CA 1
ATOM 1519 C C . PHE A 1 198 ? -5.048 9.992 16.747 1.00 96.38 198 PHE A C 1
ATOM 1521 O O . PHE A 1 198 ? -4.985 10.293 17.941 1.00 96.38 198 PHE A O 1
ATOM 1528 N N . LEU A 1 199 ? -5.659 8.879 16.325 1.00 95.62 199 LEU A N 1
ATOM 1529 C CA . LEU A 1 199 ? -6.291 7.911 17.227 1.00 95.62 199 LEU A CA 1
ATOM 1530 C C . LEU A 1 199 ? -5.278 7.282 18.197 1.00 95.62 199 LEU A C 1
ATOM 1532 O O . LEU A 1 199 ? -5.567 7.169 19.388 1.00 95.62 199 LEU A O 1
ATOM 1536 N N . MET A 1 200 ? -4.083 6.935 17.710 1.00 95.50 200 MET A N 1
ATOM 1537 C CA . MET A 1 200 ? -2.991 6.395 18.531 1.00 95.50 200 MET A CA 1
ATOM 1538 C C . MET A 1 200 ? -2.421 7.401 19.539 1.00 95.50 200 MET A C 1
ATOM 1540 O O . MET A 1 200 ? -1.883 6.987 20.560 1.00 95.50 200 MET A O 1
ATOM 1544 N N . LEU A 1 201 ? -2.491 8.707 19.269 1.00 94.81 201 LEU A N 1
ATOM 1545 C CA . LEU A 1 201 ? -2.025 9.740 20.201 1.00 94.81 201 LEU A CA 1
ATOM 1546 C C . LEU A 1 201 ? -3.070 10.040 21.277 1.00 94.81 201 LEU A C 1
ATOM 1548 O O . LEU A 1 201 ? -2.740 10.147 22.456 1.00 94.81 201 LEU A O 1
ATOM 1552 N N . HIS A 1 202 ? -4.342 10.136 20.886 1.00 92.06 202 HIS A N 1
ATOM 1553 C CA . HIS A 1 202 ? -5.415 10.523 21.802 1.00 92.06 202 HIS A CA 1
ATOM 1554 C C . HIS A 1 202 ? -5.949 9.353 22.640 1.00 92.06 202 HIS A C 1
ATOM 1556 O O . HIS A 1 202 ? -6.660 9.606 23.609 1.00 92.06 202 HIS A O 1
ATOM 1562 N N . ASN A 1 203 ? -5.610 8.102 22.290 1.00 78.44 203 ASN A N 1
ATOM 1563 C CA . ASN A 1 203 ? -5.698 6.851 23.071 1.00 78.44 203 ASN A CA 1
ATOM 1564 C C . ASN A 1 203 ? -6.974 6.561 23.885 1.00 78.44 203 ASN A C 1
ATOM 1566 O O . ASN A 1 203 ? -7.001 5.610 24.668 1.00 78.44 203 ASN A O 1
ATOM 1570 N N . ARG A 1 204 ? -8.070 7.301 23.705 1.00 90.75 204 ARG A N 1
ATOM 1571 C CA . ARG A 1 204 ? -9.312 7.058 24.444 1.00 90.75 204 ARG A CA 1
ATOM 1572 C C . ARG A 1 204 ? -9.879 5.687 24.065 1.00 90.75 204 ARG A C 1
ATOM 1574 O O . ARG A 1 204 ? -10.211 5.445 22.906 1.00 90.75 204 ARG A O 1
ATOM 1581 N N . GLY A 1 205 ? -9.941 4.785 25.045 1.00 90.31 205 GLY A N 1
ATOM 1582 C CA . GLY A 1 205 ? -10.385 3.397 24.873 1.00 90.31 205 GLY A CA 1
ATOM 1583 C C . GLY A 1 205 ? -9.325 2.426 24.327 1.00 90.31 205 GLY A C 1
ATOM 1584 O O . GLY A 1 205 ? -9.554 1.219 24.362 1.00 90.31 205 GLY A O 1
ATOM 1585 N N . CYS A 1 206 ? -8.154 2.889 23.881 1.00 95.50 206 CYS A N 1
ATOM 1586 C CA . CYS A 1 206 ? -7.103 2.014 23.347 1.00 95.50 206 CYS A CA 1
ATOM 1587 C C . CYS A 1 206 ? -6.318 1.334 24.481 1.00 95.50 206 CYS A C 1
ATOM 1589 O O . CYS A 1 206 ? -6.063 1.950 25.519 1.00 95.50 206 CYS A O 1
ATOM 1591 N N . ARG A 1 207 ? -5.897 0.070 24.320 1.00 96.06 207 ARG A N 1
ATOM 1592 C CA . ARG A 1 207 ? -4.864 -0.491 25.212 1.00 96.06 207 ARG A CA 1
ATOM 1593 C C . ARG A 1 207 ? -3.526 0.143 24.853 1.00 96.06 207 ARG A C 1
ATOM 1595 O O . ARG A 1 207 ? -3.177 0.231 23.681 1.00 96.06 207 ARG A O 1
ATOM 1602 N N . VAL A 1 208 ? -2.714 0.458 25.861 1.00 95.62 208 VAL A N 1
ATOM 1603 C CA . VAL A 1 208 ? -1.324 0.901 25.644 1.00 95.62 208 VAL A CA 1
ATOM 1604 C C . VAL A 1 208 ? -0.552 -0.111 24.785 1.00 95.62 208 VAL A C 1
ATOM 1606 O O . VAL A 1 208 ? 0.211 0.276 23.905 1.00 95.62 208 VAL A O 1
ATOM 1609 N N . THR A 1 209 ? -0.800 -1.410 24.976 1.00 96.25 209 THR A N 1
ATOM 1610 C CA . THR A 1 209 ? -0.195 -2.483 24.173 1.00 96.25 209 THR A CA 1
ATOM 1611 C C . THR A 1 209 ? -0.542 -2.382 22.689 1.00 96.25 209 THR A C 1
ATOM 1613 O O . THR A 1 209 ? 0.334 -2.586 21.849 1.00 96.25 209 THR A O 1
ATOM 1616 N N . ASP A 1 210 ? -1.784 -2.028 22.360 1.00 96.31 210 ASP A N 1
ATOM 1617 C CA . ASP A 1 210 ? -2.259 -1.930 20.978 1.00 96.31 210 ASP A CA 1
ATOM 1618 C C . ASP A 1 210 ? -1.695 -0.676 20.304 1.00 96.31 210 ASP A C 1
ATOM 1620 O O . ASP A 1 210 ? -1.209 -0.751 19.175 1.00 96.31 210 ASP A O 1
ATOM 1624 N N . ALA A 1 211 ? -1.642 0.449 21.024 1.00 96.25 211 ALA A N 1
ATOM 1625 C CA . ALA A 1 211 ? -0.997 1.674 20.551 1.00 96.25 211 ALA A CA 1
ATO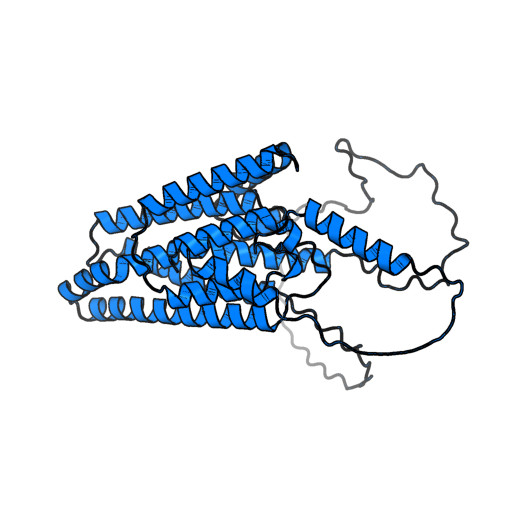M 1626 C C . ALA A 1 211 ? 0.503 1.464 20.268 1.00 96.25 211 ALA A C 1
ATOM 1628 O O . ALA A 1 211 ? 1.000 1.842 19.203 1.00 96.25 211 ALA A O 1
ATOM 1629 N N . VAL A 1 212 ? 1.226 0.799 21.178 1.00 96.44 212 VAL A N 1
ATOM 1630 C CA . VAL A 1 212 ? 2.646 0.451 20.984 1.00 96.44 212 VAL A CA 1
ATOM 1631 C C . VAL A 1 212 ? 2.818 -0.502 19.800 1.00 96.44 212 VAL A C 1
ATOM 1633 O O . VAL A 1 212 ? 3.727 -0.309 18.987 1.00 96.44 212 VAL A O 1
ATOM 1636 N N . ARG A 1 213 ? 1.946 -1.510 19.660 1.00 97.06 213 ARG A N 1
ATOM 1637 C CA . ARG A 1 213 ? 1.964 -2.451 18.530 1.00 97.06 213 ARG A CA 1
ATOM 1638 C C . ARG A 1 213 ? 1.746 -1.732 17.197 1.00 97.06 213 ARG A C 1
ATOM 1640 O O . ARG A 1 213 ? 2.515 -1.970 16.267 1.00 97.06 213 ARG A O 1
ATOM 1647 N N . LEU A 1 214 ? 0.763 -0.834 17.108 1.00 97.75 214 LEU A N 1
ATOM 1648 C CA . LEU A 1 214 ? 0.508 -0.031 15.908 1.00 97.75 214 LEU A CA 1
ATOM 1649 C C . LEU A 1 214 ? 1.678 0.901 15.580 1.00 97.75 214 LEU A C 1
ATOM 1651 O O . LEU A 1 214 ? 2.045 1.018 14.415 1.00 97.75 214 LEU A O 1
ATOM 1655 N N . ASN A 1 215 ? 2.318 1.513 16.581 1.00 97.88 215 ASN A N 1
ATOM 1656 C CA . ASN A 1 215 ? 3.482 2.365 16.332 1.00 97.88 215 ASN A CA 1
ATOM 1657 C C . ASN A 1 215 ? 4.682 1.566 15.808 1.00 97.88 215 ASN A C 1
ATOM 1659 O O . ASN A 1 215 ? 5.345 2.005 14.872 1.00 97.88 215 ASN A O 1
ATOM 1663 N N . ARG A 1 216 ? 4.931 0.368 16.351 1.00 98.25 216 ARG A N 1
ATOM 1664 C CA . ARG A 1 216 ? 5.965 -0.535 15.820 1.00 98.25 216 ARG A CA 1
ATOM 1665 C C . ARG A 1 216 ? 5.660 -0.958 14.387 1.00 98.25 216 ARG A C 1
ATOM 1667 O O . ARG A 1 216 ? 6.559 -0.929 13.550 1.00 98.25 216 ARG A O 1
ATOM 1674 N N . LEU A 1 217 ? 4.402 -1.299 14.093 1.00 98.44 217 LEU A N 1
ATOM 1675 C CA . LEU A 1 217 ? 3.976 -1.622 12.732 1.00 98.44 217 LEU A CA 1
ATOM 1676 C C . LEU A 1 217 ? 4.214 -0.438 11.789 1.00 98.44 217 LEU A C 1
ATOM 1678 O O . LEU A 1 217 ? 4.824 -0.628 10.743 1.00 98.44 217 LEU A O 1
ATOM 1682 N N . ARG A 1 218 ? 3.803 0.775 12.181 1.00 98.38 218 ARG A N 1
ATOM 1683 C CA . ARG A 1 218 ? 4.020 2.011 11.414 1.00 98.38 218 ARG A CA 1
ATOM 1684 C C . ARG A 1 218 ? 5.496 2.201 11.066 1.00 98.38 218 ARG A C 1
ATOM 1686 O O . ARG A 1 218 ? 5.824 2.295 9.893 1.00 98.38 218 ARG A O 1
ATOM 1693 N N . MET A 1 219 ? 6.380 2.203 12.064 1.00 98.38 219 MET A N 1
ATOM 1694 C CA . MET A 1 219 ? 7.823 2.380 11.840 1.00 98.38 219 MET A CA 1
ATOM 1695 C C . MET A 1 219 ? 8.402 1.294 10.925 1.00 98.38 219 MET A C 1
ATOM 1697 O O . MET A 1 219 ? 9.273 1.561 10.103 1.00 98.38 219 MET A O 1
ATOM 1701 N N . THR A 1 220 ? 7.906 0.062 11.050 1.00 98.62 220 THR A N 1
ATOM 1702 C CA . THR A 1 220 ? 8.348 -1.054 10.209 1.00 98.62 220 THR A CA 1
ATOM 1703 C C . THR A 1 220 ? 7.901 -0.879 8.759 1.00 98.62 220 THR A C 1
ATOM 1705 O O . THR A 1 220 ? 8.696 -1.086 7.847 1.00 98.62 220 THR A O 1
ATOM 1708 N N . VAL A 1 221 ? 6.649 -0.470 8.539 1.00 98.50 221 VAL A N 1
ATOM 1709 C CA . VAL A 1 221 ? 6.112 -0.150 7.211 1.00 98.50 221 VAL A CA 1
ATOM 1710 C C . VAL A 1 221 ? 6.891 0.995 6.567 1.00 98.50 221 VAL A C 1
ATOM 1712 O O . VAL A 1 221 ? 7.242 0.888 5.397 1.00 98.50 221 VAL A O 1
ATOM 1715 N N . GLU A 1 222 ? 7.196 2.057 7.314 1.00 98.56 222 GLU A N 1
ATOM 1716 C CA . GLU A 1 222 ? 7.973 3.204 6.821 1.00 98.56 222 GLU A CA 1
ATOM 1717 C C . GLU A 1 222 ? 9.349 2.766 6.325 1.00 98.56 222 GLU A C 1
ATOM 1719 O O . GLU A 1 222 ? 9.674 2.955 5.155 1.00 98.56 222 GLU A O 1
ATOM 1724 N N . ARG A 1 223 ? 10.095 2.054 7.177 1.00 98.44 223 ARG A N 1
ATOM 1725 C CA . ARG A 1 223 ? 11.423 1.537 6.839 1.00 98.44 223 ARG A CA 1
ATOM 1726 C C . ARG A 1 223 ? 11.406 0.629 5.608 1.00 98.44 223 ARG A C 1
ATOM 1728 O O . ARG A 1 223 ? 12.270 0.750 4.745 1.00 98.44 223 ARG A O 1
ATOM 1735 N N . TRP A 1 224 ? 10.447 -0.295 5.523 1.00 98.50 224 TRP A N 1
ATOM 1736 C CA . TRP A 1 224 ? 10.349 -1.185 4.363 1.00 98.50 224 TRP A CA 1
ATOM 1737 C C . TRP A 1 224 ? 9.889 -0.458 3.103 1.00 98.50 224 TRP A C 1
ATOM 1739 O O . TRP A 1 224 ? 10.309 -0.831 2.015 1.00 98.50 224 TRP A O 1
ATOM 1749 N N . THR A 1 225 ? 9.072 0.586 3.228 1.00 98.56 225 THR A N 1
ATOM 1750 C CA . THR A 1 225 ? 8.700 1.429 2.087 1.00 98.56 225 THR A CA 1
ATOM 1751 C C . THR A 1 225 ? 9.928 2.124 1.512 1.00 98.56 225 THR A C 1
ATOM 1753 O O . THR A 1 225 ? 10.134 2.064 0.305 1.00 98.56 225 THR A O 1
ATOM 1756 N N . ASP A 1 226 ? 10.772 2.713 2.359 1.00 98.50 226 ASP A N 1
ATOM 1757 C CA . ASP A 1 226 ? 12.012 3.369 1.926 1.00 98.50 226 ASP A CA 1
ATOM 1758 C C . ASP A 1 226 ? 12.984 2.380 1.276 1.00 98.50 226 ASP A C 1
ATOM 1760 O O . ASP A 1 226 ? 13.571 2.685 0.239 1.00 98.50 226 ASP A O 1
ATOM 1764 N N . ALA A 1 227 ? 13.079 1.160 1.817 1.00 97.75 227 ALA A N 1
ATOM 1765 C CA . ALA A 1 227 ? 13.846 0.080 1.200 1.00 97.75 227 ALA A CA 1
ATOM 1766 C C . ALA A 1 227 ? 13.309 -0.306 -0.185 1.00 97.75 227 ALA A C 1
ATOM 1768 O O . ALA A 1 227 ? 14.086 -0.456 -1.125 1.00 97.75 227 ALA A O 1
ATOM 1769 N N . LEU A 1 228 ? 11.988 -0.446 -0.344 1.00 97.56 228 LEU A N 1
ATOM 1770 C CA . LEU A 1 228 ? 11.392 -0.745 -1.647 1.00 97.56 228 LEU A CA 1
ATOM 1771 C C . LEU A 1 228 ? 11.634 0.391 -2.647 1.00 97.56 228 LEU A C 1
ATOM 1773 O O . LEU A 1 228 ? 12.047 0.113 -3.767 1.00 97.56 228 LEU A O 1
ATOM 1777 N N . LEU A 1 229 ? 11.422 1.646 -2.242 1.00 97.19 229 LEU A N 1
ATOM 1778 C CA . LEU A 1 229 ? 11.612 2.820 -3.099 1.00 97.19 229 LEU A CA 1
ATOM 1779 C C . LEU A 1 229 ? 13.078 3.027 -3.497 1.00 97.19 229 LEU A C 1
ATOM 1781 O O . LEU A 1 229 ? 13.340 3.355 -4.650 1.00 97.19 229 LEU A O 1
ATOM 1785 N N . GLY A 1 230 ? 14.031 2.812 -2.587 1.00 96.56 230 GLY A N 1
ATOM 1786 C CA . GLY A 1 230 ? 15.461 2.930 -2.888 1.00 96.56 230 GLY A CA 1
ATOM 1787 C C . GLY A 1 230 ? 15.942 1.893 -3.900 1.00 96.56 230 GLY A C 1
ATOM 1788 O O . GLY A 1 230 ? 16.760 2.199 -4.757 1.00 96.56 230 GLY A O 1
ATOM 1789 N N . ARG A 1 231 ? 15.375 0.682 -3.879 1.00 94.50 231 ARG A N 1
ATOM 1790 C CA . ARG A 1 231 ? 15.721 -0.379 -4.842 1.00 94.50 231 ARG A CA 1
ATOM 1791 C C . ARG A 1 231 ? 14.976 -0.284 -6.173 1.00 94.50 231 ARG A C 1
ATOM 1793 O O . ARG A 1 231 ? 15.198 -1.123 -7.053 1.00 94.50 231 ARG A O 1
ATOM 1800 N N . MET A 1 232 ? 14.064 0.677 -6.320 1.00 94.38 232 MET A N 1
ATOM 1801 C CA . MET A 1 232 ? 13.347 0.868 -7.572 1.00 94.38 232 MET A CA 1
ATOM 1802 C C . MET A 1 232 ? 14.282 1.457 -8.633 1.00 94.38 232 MET A C 1
ATOM 1804 O O . MET A 1 232 ? 14.990 2.423 -8.366 1.00 94.38 232 MET A O 1
ATOM 1808 N N . PRO A 1 233 ? 14.236 0.950 -9.873 1.00 87.69 233 PRO A N 1
ATOM 1809 C CA . PRO A 1 233 ? 15.038 1.451 -10.988 1.00 87.69 233 PRO A CA 1
ATOM 1810 C C . PRO A 1 233 ? 14.394 2.705 -11.604 1.00 87.69 233 PRO A C 1
ATOM 1812 O O . PRO A 1 233 ? 14.088 2.756 -12.794 1.00 87.69 233 PRO A O 1
ATOM 1815 N N . VAL A 1 234 ? 14.114 3.696 -10.764 1.00 88.12 234 VAL A N 1
ATOM 1816 C CA . VAL A 1 234 ? 13.541 4.994 -11.133 1.00 88.12 234 VAL A CA 1
ATOM 1817 C C . VAL A 1 234 ? 14.531 6.094 -10.770 1.00 88.12 234 VAL A C 1
ATOM 1819 O O . VAL A 1 234 ? 15.469 5.872 -10.007 1.00 88.12 234 VAL A O 1
ATOM 1822 N N . ARG A 1 235 ? 14.327 7.309 -11.289 1.00 90.88 235 ARG A N 1
ATOM 1823 C CA . ARG A 1 235 ? 15.135 8.459 -10.864 1.00 90.88 235 ARG A CA 1
ATOM 1824 C C . ARG A 1 235 ? 15.032 8.629 -9.346 1.00 90.88 235 ARG A C 1
ATOM 1826 O O . ARG A 1 235 ? 13.927 8.696 -8.804 1.00 90.88 235 ARG A O 1
ATOM 1833 N N . LEU A 1 236 ? 16.179 8.749 -8.677 1.00 91.81 236 LEU A N 1
ATOM 1834 C CA . LEU A 1 236 ? 16.258 8.853 -7.218 1.00 91.81 236 LEU A CA 1
ATOM 1835 C C . LEU A 1 236 ? 15.420 10.019 -6.668 1.00 91.81 236 LEU A C 1
ATOM 1837 O O . LEU A 1 236 ? 14.744 9.874 -5.652 1.00 91.81 236 LEU A O 1
ATOM 1841 N N . SER A 1 237 ? 15.394 11.153 -7.375 1.00 94.62 237 SER A N 1
ATOM 1842 C CA . SER A 1 237 ? 14.563 12.313 -7.025 1.00 94.62 237 SER A CA 1
ATOM 1843 C C . SER A 1 237 ? 13.068 11.978 -6.966 1.00 94.62 237 SER A C 1
ATOM 1845 O O . SER A 1 237 ? 12.357 12.456 -6.081 1.00 94.62 237 SER A O 1
ATOM 1847 N N . THR A 1 238 ? 12.597 11.107 -7.858 1.00 95.12 238 THR A N 1
ATOM 1848 C CA . THR A 1 238 ? 11.213 10.628 -7.887 1.00 95.12 238 THR A CA 1
ATOM 1849 C C . THR A 1 238 ? 10.940 9.697 -6.719 1.00 95.12 238 THR A C 1
ATOM 1851 O O . THR A 1 238 ? 9.955 9.904 -6.018 1.00 95.12 238 THR A O 1
ATOM 1854 N N . ALA A 1 239 ? 11.819 8.731 -6.439 1.00 95.75 239 ALA A N 1
ATOM 1855 C CA . ALA A 1 239 ? 11.685 7.851 -5.274 1.00 95.75 239 ALA A CA 1
ATOM 1856 C C . ALA A 1 239 ? 11.624 8.645 -3.954 1.00 95.75 239 ALA A C 1
ATOM 1858 O O . ALA A 1 239 ? 10.738 8.417 -3.127 1.00 95.75 239 ALA A O 1
ATOM 1859 N N . MET A 1 240 ? 12.487 9.654 -3.796 1.00 97.38 240 MET A N 1
ATOM 1860 C CA . MET A 1 240 ? 12.539 10.513 -2.606 1.00 97.38 240 MET A CA 1
ATOM 1861 C C . MET A 1 240 ? 11.259 11.326 -2.358 1.00 97.38 240 MET A C 1
ATOM 1863 O O . MET A 1 240 ? 10.987 11.665 -1.206 1.00 97.38 240 MET A O 1
ATOM 1867 N N . LYS A 1 241 ? 10.454 11.631 -3.388 1.00 97.25 241 LYS A N 1
ATOM 1868 C CA . LYS A 1 241 ? 9.145 12.300 -3.222 1.00 97.25 241 LYS A CA 1
ATOM 1869 C C . LYS A 1 241 ? 8.151 11.420 -2.455 1.00 97.25 241 LYS A C 1
ATOM 1871 O O . LYS A 1 241 ? 7.294 11.940 -1.743 1.00 97.25 241 LYS A O 1
ATOM 1876 N N . TYR A 1 242 ? 8.258 10.099 -2.602 1.00 97.94 242 TYR A N 1
ATOM 1877 C CA . TYR A 1 242 ? 7.286 9.135 -2.082 1.00 97.94 242 TYR A CA 1
ATOM 1878 C C . TYR A 1 242 ? 7.762 8.380 -0.841 1.00 97.94 242 TYR A C 1
ATOM 1880 O O . TYR A 1 242 ? 6.998 7.562 -0.329 1.00 97.94 242 TYR A O 1
ATOM 1888 N N . GLY A 1 243 ? 8.969 8.629 -0.337 1.00 97.56 243 GLY A N 1
ATOM 1889 C CA . GLY A 1 243 ? 9.489 7.976 0.867 1.00 97.56 243 GLY A CA 1
ATOM 1890 C C . GLY A 1 243 ? 9.327 8.784 2.153 1.00 97.56 243 GLY A C 1
ATOM 1891 O O . GLY A 1 243 ? 8.653 9.820 2.175 1.00 97.56 243 GLY A O 1
ATOM 1892 N N . PHE A 1 244 ? 9.905 8.275 3.236 1.00 97.94 244 PHE A N 1
ATOM 1893 C CA . PHE A 1 244 ? 9.936 8.893 4.561 1.00 97.94 244 PHE A CA 1
ATOM 1894 C C . PHE A 1 244 ? 11.341 9.397 4.890 1.00 97.94 244 PHE A C 1
ATOM 1896 O O . PHE A 1 244 ? 11.510 10.590 5.148 1.00 97.94 244 PHE A O 1
ATOM 1903 N N . ASP A 1 245 ? 12.339 8.515 4.835 1.00 98.25 245 ASP A N 1
ATOM 1904 C CA . ASP A 1 245 ? 13.744 8.824 5.089 1.00 98.25 245 ASP A CA 1
ATOM 1905 C C . ASP A 1 245 ? 14.547 8.848 3.779 1.00 98.25 245 ASP A C 1
ATOM 1907 O O . ASP A 1 245 ? 14.819 7.825 3.149 1.00 98.25 245 ASP A O 1
ATOM 1911 N N . LYS A 1 246 ? 14.951 10.053 3.362 1.00 97.75 246 LYS A N 1
ATOM 1912 C CA . LYS A 1 246 ? 15.693 10.269 2.111 1.00 97.75 246 LYS A CA 1
ATOM 1913 C C . LYS A 1 246 ? 17.096 9.662 2.143 1.00 97.75 246 LYS A C 1
ATOM 1915 O O . LYS A 1 246 ? 17.599 9.278 1.088 1.00 97.75 246 LYS A O 1
ATOM 1920 N N . GLU A 1 247 ? 17.734 9.606 3.308 1.00 98.19 247 GLU A N 1
ATOM 1921 C CA . GLU A 1 247 ? 19.079 9.044 3.450 1.00 98.19 247 GLU A CA 1
ATOM 1922 C C . GLU A 1 247 ? 19.029 7.527 3.312 1.00 98.19 247 GLU A C 1
ATOM 1924 O O . GLU A 1 247 ? 19.822 6.947 2.569 1.00 98.19 247 GLU A O 1
ATOM 1929 N N . LEU A 1 248 ? 18.028 6.900 3.932 1.00 97.69 248 LEU A N 1
ATOM 1930 C CA . LEU A 1 248 ? 17.808 5.464 3.818 1.00 97.69 248 LEU A CA 1
ATOM 1931 C C . LEU A 1 248 ? 17.499 5.044 2.374 1.00 97.69 248 LEU A C 1
ATOM 1933 O O . LEU A 1 248 ? 18.069 4.071 1.883 1.00 97.69 248 LEU A O 1
ATOM 1937 N N . ILE A 1 249 ? 16.644 5.795 1.670 1.00 98.12 249 ILE A N 1
ATOM 1938 C CA . ILE A 1 249 ? 16.343 5.549 0.247 1.00 98.12 249 ILE A CA 1
ATOM 1939 C C . ILE A 1 249 ? 17.618 5.620 -0.596 1.00 98.12 249 ILE A C 1
ATOM 1941 O O . ILE A 1 249 ? 17.834 4.746 -1.433 1.00 98.12 249 ILE A O 1
ATOM 1945 N N . ARG A 1 250 ? 18.467 6.636 -0.372 1.00 97.44 250 ARG A N 1
ATOM 1946 C CA . ARG A 1 250 ? 19.744 6.782 -1.085 1.00 97.44 250 ARG A CA 1
ATOM 1947 C C . ARG A 1 250 ? 20.659 5.588 -0.821 1.00 97.44 250 ARG A C 1
ATOM 1949 O O . ARG A 1 250 ? 21.120 4.982 -1.774 1.00 97.44 250 ARG A O 1
ATOM 1956 N N . SER A 1 251 ? 20.819 5.188 0.439 1.00 97.25 251 SER A N 1
ATOM 1957 C CA . SER A 1 251 ? 21.643 4.029 0.800 1.00 97.25 251 SER A CA 1
ATOM 1958 C C . SER A 1 251 ? 21.195 2.741 0.095 1.00 97.25 251 SER A C 1
ATOM 1960 O O . SER A 1 251 ? 22.036 1.997 -0.401 1.00 97.25 251 SER A O 1
ATOM 1962 N N . TYR A 1 252 ? 19.885 2.486 -0.010 1.00 96.69 252 TYR A N 1
ATOM 1963 C CA . TYR A 1 252 ? 19.371 1.323 -0.746 1.00 96.69 252 TYR A CA 1
ATOM 1964 C C . TYR A 1 252 ? 19.502 1.447 -2.270 1.00 96.69 252 TYR A C 1
ATOM 1966 O O . TYR A 1 252 ? 19.610 0.425 -2.958 1.00 96.69 252 TYR A O 1
ATOM 1974 N N . ALA A 1 253 ? 19.473 2.671 -2.801 1.00 95.56 253 ALA A N 1
ATOM 1975 C CA . ALA A 1 253 ? 19.741 2.933 -4.210 1.00 95.56 253 ALA A CA 1
ATOM 1976 C C . ALA A 1 253 ? 21.211 2.663 -4.550 1.00 95.56 253 ALA A C 1
ATOM 1978 O O . ALA A 1 253 ? 21.478 1.973 -5.533 1.00 95.56 253 ALA A O 1
ATOM 1979 N N . ASP A 1 254 ? 22.134 3.108 -3.696 1.00 95.62 254 ASP A N 1
ATOM 1980 C CA . ASP A 1 254 ? 23.571 2.867 -3.836 1.00 95.62 254 ASP A CA 1
ATOM 1981 C C . ASP A 1 254 ? 23.875 1.357 -3.772 1.00 95.62 254 ASP A C 1
ATOM 1983 O O . ASP A 1 254 ? 24.479 0.811 -4.694 1.00 95.62 254 ASP A O 1
ATOM 1987 N N . GLU A 1 255 ? 23.327 0.637 -2.781 1.00 94.50 255 GLU A N 1
ATOM 1988 C CA . GLU A 1 255 ? 23.451 -0.832 -2.674 1.00 94.50 255 GLU A CA 1
ATOM 1989 C C . GLU A 1 255 ? 22.926 -1.548 -3.935 1.00 94.50 255 GLU A C 1
ATOM 1991 O O . GLU A 1 255 ? 23.477 -2.545 -4.404 1.00 94.50 255 GLU A O 1
ATOM 1996 N N . THR A 1 256 ? 21.835 -1.040 -4.514 1.00 92.31 256 THR A N 1
ATOM 1997 C CA . THR A 1 256 ? 21.256 -1.607 -5.738 1.00 92.31 256 THR A CA 1
ATOM 1998 C C . THR A 1 256 ? 22.129 -1.345 -6.960 1.00 92.31 256 THR A C 1
ATOM 2000 O O . THR A 1 256 ? 22.257 -2.232 -7.808 1.00 92.31 256 THR A O 1
ATOM 2003 N N . ALA A 1 257 ? 22.730 -0.159 -7.053 1.00 91.44 257 ALA A N 1
ATOM 2004 C CA . ALA A 1 257 ? 23.651 0.194 -8.125 1.00 91.44 257 ALA A CA 1
ATOM 2005 C C . ALA A 1 257 ? 24.920 -0.675 -8.080 1.00 91.44 257 ALA A C 1
ATOM 2007 O O . ALA A 1 257 ? 25.353 -1.165 -9.123 1.00 91.44 257 ALA A O 1
ATOM 2008 N N . GLU A 1 258 ? 25.452 -0.944 -6.884 1.00 92.31 258 GLU A N 1
ATOM 2009 C CA . GLU A 1 258 ? 26.627 -1.804 -6.676 1.00 92.31 258 GLU A CA 1
ATOM 2010 C C . GLU A 1 258 ? 26.391 -3.264 -7.100 1.00 92.31 258 GLU A C 1
ATOM 2012 O O . GLU A 1 258 ? 27.275 -3.900 -7.675 1.00 92.31 258 GLU A O 1
ATOM 2017 N N . LEU A 1 259 ? 25.192 -3.810 -6.860 1.00 88.94 259 LEU A N 1
ATOM 2018 C CA . LEU A 1 259 ? 24.860 -5.203 -7.198 1.00 88.94 259 LEU A CA 1
ATOM 2019 C C . LEU A 1 259 ? 24.733 -5.459 -8.712 1.00 88.94 259 LEU A C 1
ATOM 2021 O O . LEU A 1 259 ? 24.869 -6.607 -9.163 1.00 88.94 259 LEU A O 1
ATOM 2025 N N . GLY A 1 260 ? 24.452 -4.415 -9.497 1.00 84.75 260 GLY A N 1
ATOM 2026 C CA . GLY A 1 260 ? 24.196 -4.504 -10.935 1.00 84.75 260 GLY A CA 1
ATOM 2027 C C . GLY A 1 260 ? 23.048 -5.466 -11.312 1.00 84.75 260 GLY A C 1
ATOM 2028 O O . GLY A 1 260 ? 22.340 -5.998 -10.455 1.00 84.75 260 GLY A O 1
ATOM 2029 N N . PRO A 1 261 ? 22.844 -5.755 -12.610 1.00 79.44 261 PRO A N 1
ATOM 2030 C CA . PRO A 1 261 ? 21.810 -6.682 -13.093 1.00 79.44 261 PRO A CA 1
ATOM 2031 C C . PRO A 1 261 ? 22.176 -8.171 -12.903 1.00 79.44 261 PRO A C 1
ATOM 2033 O O . PRO A 1 261 ? 21.746 -9.035 -13.670 1.00 79.44 261 PRO A O 1
ATOM 2036 N N . THR A 1 262 ? 23.009 -8.491 -11.913 1.00 81.75 262 THR A N 1
ATOM 2037 C CA . THR A 1 262 ? 23.559 -9.837 -11.713 1.00 81.75 262 THR A CA 1
ATOM 2038 C C . THR A 1 262 ? 22.548 -10.788 -11.060 1.00 81.75 262 THR A C 1
ATOM 2040 O O . THR A 1 262 ? 21.519 -10.379 -10.520 1.00 81.75 262 THR A O 1
ATOM 2043 N N . ILE A 1 263 ? 22.862 -12.092 -11.053 1.00 80.50 263 ILE A N 1
ATOM 2044 C CA . ILE A 1 263 ? 22.102 -13.123 -10.314 1.00 80.50 263 ILE A CA 1
ATOM 2045 C C . ILE A 1 263 ? 21.942 -12.735 -8.829 1.00 80.50 263 ILE A C 1
ATOM 2047 O O . ILE A 1 263 ? 20.912 -13.032 -8.216 1.00 80.50 263 ILE A O 1
ATOM 2051 N N . GLY A 1 264 ? 22.915 -12.003 -8.273 1.00 84.88 264 GLY A N 1
ATOM 2052 C CA . GLY A 1 264 ? 22.878 -11.492 -6.904 1.00 84.88 264 GLY A CA 1
ATOM 2053 C C . GLY A 1 264 ? 21.684 -10.578 -6.628 1.00 84.88 264 GLY A C 1
ATOM 2054 O O . GLY A 1 264 ? 21.085 -10.683 -5.559 1.00 84.88 264 GLY A O 1
ATOM 2055 N N . TYR A 1 265 ? 21.260 -9.758 -7.598 1.00 87.38 265 TYR A N 1
ATOM 2056 C CA . TYR A 1 265 ? 20.124 -8.849 -7.416 1.00 87.38 265 TYR A CA 1
ATOM 2057 C C . TYR A 1 265 ? 18.815 -9.604 -7.156 1.00 87.38 265 TYR A C 1
ATOM 2059 O O . TYR A 1 265 ? 18.072 -9.257 -6.238 1.00 87.38 265 TYR A O 1
ATOM 2067 N N . SER A 1 266 ? 18.546 -10.670 -7.919 1.00 86.81 266 SER A N 1
ATOM 2068 C CA . SER A 1 266 ? 17.318 -11.460 -7.755 1.00 86.81 266 SER A CA 1
ATOM 2069 C C . SER A 1 266 ? 17.281 -12.184 -6.409 1.00 86.81 266 SER A C 1
ATOM 2071 O O . SER A 1 266 ? 16.236 -12.221 -5.759 1.00 86.81 266 SER A O 1
ATOM 2073 N N . ALA A 1 267 ? 18.413 -12.744 -5.973 1.00 89.94 267 ALA A N 1
ATOM 2074 C CA . ALA A 1 267 ? 18.512 -13.408 -4.676 1.00 89.94 267 ALA A CA 1
ATOM 2075 C C . ALA A 1 267 ? 18.354 -12.407 -3.519 1.00 89.94 267 ALA A C 1
ATOM 2077 O O . ALA A 1 267 ? 17.579 -12.655 -2.593 1.00 89.94 267 ALA A O 1
ATOM 2078 N N . ALA A 1 268 ? 19.018 -11.249 -3.599 1.00 91.12 268 ALA A N 1
ATOM 2079 C CA . ALA A 1 268 ? 18.894 -10.177 -2.613 1.00 91.12 268 ALA A CA 1
ATOM 2080 C C . ALA A 1 268 ? 17.449 -9.662 -2.517 1.00 91.12 268 ALA A C 1
ATOM 2082 O O . ALA A 1 268 ? 16.915 -9.519 -1.419 1.00 91.12 268 ALA A O 1
ATOM 2083 N N . ALA A 1 269 ? 16.780 -9.459 -3.656 1.00 91.00 269 ALA A N 1
ATOM 2084 C CA . ALA A 1 269 ? 15.382 -9.046 -3.706 1.00 91.00 269 ALA A CA 1
ATOM 2085 C C . ALA A 1 269 ? 14.435 -10.085 -3.075 1.00 91.00 269 ALA A C 1
ATOM 2087 O O . ALA A 1 269 ? 13.543 -9.723 -2.302 1.00 91.00 269 ALA A O 1
ATOM 2088 N N . ALA A 1 270 ? 14.652 -11.377 -3.341 1.00 91.75 270 ALA A N 1
ATOM 2089 C CA . ALA A 1 270 ? 13.871 -12.456 -2.737 1.00 91.75 270 ALA A CA 1
ATOM 2090 C C . ALA A 1 270 ? 14.065 -12.529 -1.211 1.00 91.75 270 ALA A C 1
ATOM 2092 O O . ALA A 1 270 ? 13.082 -12.619 -0.469 1.00 91.75 270 ALA A O 1
ATOM 2093 N N . LEU A 1 271 ? 15.310 -12.429 -0.731 1.00 95.25 271 LEU A N 1
ATOM 2094 C CA . LEU A 1 271 ? 15.630 -12.400 0.701 1.00 95.25 271 LEU A CA 1
ATOM 2095 C C . LEU A 1 271 ? 15.028 -11.178 1.395 1.00 95.25 271 LEU A C 1
ATOM 2097 O O . LEU A 1 271 ? 14.467 -11.299 2.487 1.00 95.25 271 LEU A O 1
ATOM 2101 N N . LEU A 1 272 ? 15.091 -10.015 0.749 1.00 94.94 272 LEU A N 1
ATOM 2102 C CA . LEU A 1 272 ? 14.481 -8.789 1.246 1.00 94.94 272 LEU A CA 1
ATOM 2103 C C . LEU A 1 272 ? 12.967 -8.950 1.381 1.00 94.94 272 LEU A C 1
ATOM 2105 O O . LEU A 1 272 ? 12.414 -8.648 2.438 1.00 94.94 272 LEU A O 1
ATOM 2109 N N . ASN A 1 273 ? 12.304 -9.489 0.356 1.00 95.62 273 ASN A N 1
ATOM 2110 C CA . ASN A 1 273 ? 10.867 -9.736 0.395 1.00 95.62 273 ASN A CA 1
ATOM 2111 C C . ASN A 1 273 ? 10.491 -10.722 1.513 1.00 95.62 273 ASN A C 1
ATOM 2113 O O . ASN A 1 273 ? 9.569 -10.463 2.286 1.00 95.62 273 ASN A O 1
ATOM 2117 N N . ALA A 1 274 ? 11.236 -11.821 1.656 1.00 96.81 274 ALA A N 1
ATOM 2118 C CA . ALA A 1 274 ? 11.017 -12.794 2.725 1.00 96.81 274 ALA A CA 1
ATOM 2119 C C . ALA A 1 274 ? 11.203 -12.167 4.119 1.00 96.81 274 ALA A C 1
ATOM 2121 O O . ALA A 1 274 ? 10.381 -12.382 5.014 1.00 96.81 274 ALA A O 1
ATOM 2122 N N . SER A 1 275 ? 12.242 -11.345 4.294 1.00 97.81 275 SER A N 1
ATOM 2123 C CA . SER A 1 275 ? 12.519 -10.619 5.539 1.00 97.81 275 SER A CA 1
ATOM 2124 C C . SER A 1 275 ? 11.411 -9.618 5.875 1.00 97.81 275 SER A C 1
ATOM 2126 O O . SER A 1 275 ? 10.899 -9.603 7.002 1.00 97.81 275 SER A O 1
ATOM 2128 N N . MET A 1 276 ? 10.972 -8.842 4.883 1.00 98.25 276 MET A N 1
ATOM 2129 C CA . MET A 1 276 ? 9.857 -7.908 5.000 1.00 98.25 276 MET A CA 1
ATOM 2130 C C . MET A 1 276 ? 8.580 -8.630 5.427 1.00 98.25 276 MET A C 1
ATOM 2132 O O . MET A 1 276 ? 7.962 -8.256 6.424 1.00 98.25 276 MET A O 1
ATOM 2136 N N . MET A 1 277 ? 8.212 -9.704 4.730 1.00 98.12 277 MET A N 1
ATOM 2137 C CA . MET A 1 277 ? 6.990 -10.459 5.004 1.00 98.12 277 MET A CA 1
ATOM 2138 C C . MET A 1 277 ? 7.017 -11.130 6.379 1.00 98.12 277 MET A C 1
ATOM 2140 O O . MET A 1 277 ? 6.047 -11.018 7.130 1.00 98.12 277 MET A O 1
ATOM 2144 N N . ASN A 1 278 ? 8.135 -11.755 6.759 1.00 98.06 278 ASN A N 1
ATOM 2145 C CA . ASN A 1 278 ? 8.316 -12.310 8.101 1.00 98.06 278 ASN A CA 1
ATOM 2146 C C . ASN A 1 278 ? 8.162 -11.219 9.172 1.00 98.06 278 ASN A C 1
ATOM 2148 O O . ASN A 1 278 ? 7.433 -11.410 10.143 1.00 98.06 278 ASN A O 1
ATOM 2152 N N . THR A 1 279 ? 8.771 -10.049 8.973 1.00 98.31 279 THR A N 1
ATOM 2153 C CA . THR A 1 279 ? 8.682 -8.940 9.932 1.00 98.31 279 THR A CA 1
ATOM 2154 C C . THR A 1 279 ? 7.254 -8.398 10.042 1.00 98.31 279 THR A C 1
ATOM 2156 O O . THR A 1 279 ? 6.723 -8.296 11.147 1.00 98.31 279 THR A O 1
ATOM 2159 N N . LEU A 1 280 ? 6.586 -8.111 8.920 1.00 98.19 280 LEU A N 1
ATOM 2160 C CA . LEU A 1 280 ? 5.210 -7.603 8.918 1.00 98.19 280 LEU A CA 1
ATOM 2161 C C . LEU A 1 280 ? 4.226 -8.619 9.518 1.00 98.19 280 LEU A C 1
ATOM 2163 O O . LEU A 1 280 ? 3.362 -8.240 10.310 1.00 98.19 280 LEU A O 1
ATOM 2167 N N . SER A 1 281 ? 4.387 -9.914 9.227 1.00 97.75 281 SER A N 1
ATOM 2168 C CA . SER A 1 281 ? 3.506 -10.974 9.749 1.00 97.75 281 SER A CA 1
ATOM 2169 C C . SER A 1 281 ? 3.508 -11.096 11.277 1.00 97.75 281 SER A C 1
ATOM 2171 O O . SER A 1 281 ? 2.530 -11.561 11.856 1.00 97.75 281 SER A O 1
ATOM 2173 N N . ARG A 1 282 ? 4.573 -10.637 11.950 1.00 97.81 282 ARG A N 1
ATOM 2174 C CA . ARG A 1 282 ? 4.662 -10.603 13.421 1.00 97.81 282 ARG A CA 1
ATOM 2175 C C . ARG A 1 282 ? 3.873 -9.450 14.038 1.00 97.81 282 ARG A C 1
ATOM 2177 O O . ARG A 1 282 ? 3.581 -9.475 15.231 1.00 97.81 282 ARG A O 1
ATOM 2184 N N . HIS A 1 283 ? 3.560 -8.423 13.252 1.00 97.75 283 HIS A N 1
ATOM 2185 C CA . HIS A 1 283 ? 2.906 -7.207 13.729 1.00 97.75 283 HIS A CA 1
ATOM 2186 C C . HIS A 1 283 ? 1.432 -7.123 13.335 1.00 97.75 283 HIS A C 1
ATOM 2188 O O . HIS A 1 283 ? 0.650 -6.486 14.048 1.00 97.75 283 HIS A O 1
ATOM 2194 N N . VAL A 1 284 ? 1.037 -7.790 12.255 1.00 98.00 284 VAL A N 1
ATOM 2195 C CA . VAL A 1 284 ? -0.327 -7.771 11.717 1.00 98.00 284 VAL A CA 1
ATOM 2196 C C . VAL A 1 284 ? -1.127 -8.971 12.225 1.00 98.00 284 VAL A C 1
ATOM 2198 O O . VAL A 1 284 ? -0.569 -10.023 12.528 1.00 98.00 284 VAL A O 1
ATOM 2201 N N . ASP A 1 285 ? -2.434 -8.796 12.386 1.00 98.00 285 ASP A N 1
ATOM 2202 C CA . ASP A 1 285 ? -3.366 -9.900 12.604 1.00 98.00 285 ASP A CA 1
ATOM 2203 C C . ASP A 1 285 ? -3.353 -10.886 11.417 1.00 98.00 285 ASP A C 1
ATOM 2205 O O . ASP A 1 285 ? -2.852 -10.567 10.344 1.00 98.00 285 ASP A O 1
ATOM 2209 N N . ARG A 1 286 ? -3.862 -12.108 11.598 1.00 97.19 286 ARG A N 1
ATOM 2210 C CA . ARG A 1 286 ? -3.993 -13.085 10.497 1.00 97.19 286 ARG A CA 1
ATOM 2211 C C . ARG A 1 286 ? -5.314 -12.926 9.751 1.00 97.19 286 ARG A C 1
ATOM 2213 O O . ARG A 1 286 ? -5.455 -13.401 8.623 1.00 97.19 286 ARG A O 1
ATOM 2220 N N . THR A 1 287 ? -6.297 -12.309 10.396 1.00 97.56 287 THR A N 1
ATOM 2221 C CA . THR A 1 287 ? -7.617 -12.080 9.825 1.00 97.56 287 THR A CA 1
ATOM 2222 C C . THR A 1 287 ? -7.592 -10.822 8.952 1.00 97.56 287 THR A C 1
ATOM 2224 O O . THR A 1 287 ? -7.094 -9.783 9.375 1.00 97.56 287 THR A O 1
ATOM 2227 N N . PRO A 1 288 ? -8.084 -10.876 7.703 1.00 97.38 288 PRO A N 1
ATOM 2228 C CA . PRO A 1 288 ? -8.165 -9.687 6.865 1.00 97.38 288 PRO A CA 1
ATOM 2229 C C . PRO A 1 288 ? -9.350 -8.810 7.286 1.00 97.38 288 PRO A C 1
ATOM 2231 O O . PRO A 1 288 ? -10.469 -9.310 7.382 1.00 97.38 288 PRO A O 1
ATOM 2234 N N . ALA A 1 289 ? -9.139 -7.498 7.436 1.00 97.50 289 ALA A N 1
ATOM 2235 C CA . ALA A 1 289 ? -10.225 -6.558 7.720 1.00 97.50 289 ALA A CA 1
ATOM 2236 C C . ALA A 1 289 ? -11.177 -6.401 6.524 1.00 97.50 289 ALA A C 1
ATOM 2238 O O . ALA A 1 289 ? -12.380 -6.612 6.661 1.00 97.50 289 ALA A O 1
ATOM 2239 N N . LEU A 1 290 ? -10.653 -6.062 5.337 1.00 98.00 290 LEU A N 1
ATOM 2240 C CA . LEU A 1 290 ? -11.466 -5.847 4.131 1.00 98.00 290 LEU A CA 1
ATOM 2241 C C . LEU A 1 290 ? -11.001 -6.733 2.960 1.00 98.00 290 LEU A C 1
ATOM 2243 O O . LEU A 1 290 ? -10.497 -6.241 1.943 1.00 98.00 290 LEU A O 1
ATOM 2247 N N . PRO A 1 291 ? -11.196 -8.066 3.034 1.00 97.81 291 PRO A N 1
ATOM 2248 C CA . PRO A 1 291 ? -10.604 -9.003 2.082 1.00 97.81 291 PRO A CA 1
ATOM 2249 C C . PRO A 1 291 ? -11.030 -8.786 0.629 1.00 97.81 291 PRO A C 1
ATOM 2251 O O . PRO A 1 291 ? -10.232 -9.062 -0.271 1.00 97.81 291 PRO A O 1
ATOM 2254 N N . GLN A 1 292 ? -12.267 -8.338 0.396 1.00 98.06 292 GLN A N 1
ATOM 2255 C CA . GLN A 1 292 ? -12.791 -8.066 -0.945 1.00 98.06 292 GLN A CA 1
ATOM 2256 C C . GLN A 1 292 ? -12.290 -6.727 -1.496 1.00 98.06 292 GLN A C 1
ATOM 2258 O O . GLN A 1 292 ? -11.918 -6.659 -2.666 1.00 98.06 292 GLN A O 1
ATOM 2263 N N . ALA A 1 293 ? -12.230 -5.680 -0.665 1.00 98.19 293 ALA A N 1
ATOM 2264 C CA . ALA A 1 293 ? -11.734 -4.370 -1.083 1.00 98.19 293 ALA A CA 1
ATOM 2265 C C . ALA A 1 293 ? -10.248 -4.446 -1.464 1.00 98.19 293 ALA A C 1
ATOM 2267 O O . ALA A 1 293 ? -9.865 -3.985 -2.537 1.00 98.19 293 ALA A O 1
ATOM 2268 N N . ASN A 1 294 ? -9.437 -5.135 -0.653 1.00 98.31 294 ASN A N 1
ATOM 2269 C CA . ASN A 1 294 ? -8.027 -5.385 -0.962 1.00 98.31 294 ASN A CA 1
ATOM 2270 C C . ASN A 1 294 ? -7.852 -6.150 -2.276 1.00 98.31 294 ASN A C 1
ATOM 2272 O O . ASN A 1 294 ? -7.004 -5.788 -3.087 1.00 98.31 294 ASN A O 1
ATOM 2276 N N . ARG A 1 295 ? -8.694 -7.164 -2.525 1.00 97.88 295 ARG A N 1
ATOM 2277 C CA . ARG A 1 295 ? -8.669 -7.920 -3.783 1.00 97.88 295 ARG A CA 1
ATOM 2278 C C . ARG A 1 295 ? -8.941 -7.019 -4.986 1.00 97.88 295 ARG A C 1
ATOM 2280 O O . ARG A 1 295 ? -8.202 -7.100 -5.957 1.00 97.88 295 ARG A O 1
ATOM 2287 N N . ARG A 1 296 ? -9.953 -6.147 -4.919 1.00 98.06 296 ARG A N 1
ATOM 2288 C CA . ARG A 1 296 ? -10.279 -5.218 -6.016 1.00 98.06 296 ARG A CA 1
ATOM 2289 C C . ARG A 1 296 ? -9.126 -4.263 -6.314 1.00 98.06 296 ARG A C 1
ATOM 2291 O O . ARG A 1 296 ? -8.780 -4.090 -7.477 1.00 98.06 296 ARG A O 1
ATOM 2298 N N . VAL A 1 297 ? -8.498 -3.712 -5.272 1.00 98.19 297 VAL A N 1
ATOM 2299 C CA . VAL A 1 297 ? -7.310 -2.855 -5.413 1.00 98.19 297 VAL A CA 1
ATOM 2300 C C . VAL A 1 297 ? -6.178 -3.625 -6.098 1.00 98.19 297 VAL A C 1
ATOM 2302 O O . VAL A 1 297 ? -5.677 -3.183 -7.127 1.00 98.19 297 VAL A O 1
ATOM 2305 N N . ALA A 1 298 ? -5.828 -4.815 -5.612 1.00 97.44 298 ALA A N 1
ATOM 2306 C CA . ALA A 1 298 ? -4.777 -5.621 -6.231 1.00 97.44 298 ALA A CA 1
ATOM 2307 C C . ALA A 1 298 ? -5.080 -5.986 -7.691 1.00 97.44 298 ALA A C 1
ATOM 2309 O O . ALA A 1 298 ? -4.225 -5.816 -8.552 1.00 97.44 298 ALA A O 1
ATOM 2310 N N . GLN A 1 299 ? -6.307 -6.423 -7.987 1.00 96.06 299 GLN A N 1
ATOM 2311 C CA . GLN A 1 299 ? -6.744 -6.736 -9.350 1.00 96.06 299 GLN A CA 1
ATOM 2312 C C . GLN A 1 299 ? -6.598 -5.536 -10.283 1.00 96.06 299 GLN A C 1
ATOM 2314 O O . GLN A 1 299 ? -6.125 -5.686 -11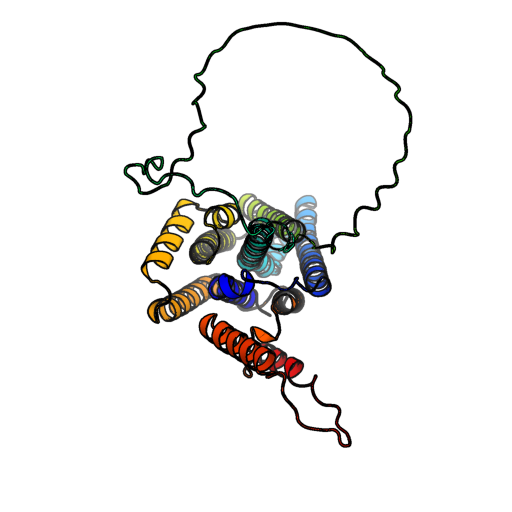.405 1.00 96.06 299 GLN A O 1
ATOM 2319 N N . SER A 1 300 ? -7.008 -4.350 -9.835 1.00 96.75 300 SER A N 1
ATOM 2320 C CA . SER A 1 300 ? -6.893 -3.135 -10.640 1.00 96.75 300 SER A CA 1
ATOM 2321 C C . SER A 1 300 ? -5.442 -2.728 -10.896 1.00 96.75 300 SER A C 1
ATOM 2323 O O . SER A 1 300 ? -5.111 -2.374 -12.020 1.00 96.75 300 SER A O 1
ATOM 2325 N N . VAL A 1 301 ? -4.556 -2.890 -9.908 1.00 96.19 301 VAL A N 1
ATOM 2326 C CA . VAL A 1 301 ? -3.115 -2.665 -10.083 1.00 96.19 301 VAL A CA 1
ATOM 2327 C C . VAL A 1 301 ? -2.516 -3.680 -11.056 1.00 96.19 301 VAL A C 1
ATOM 2329 O O . VAL A 1 301 ? -1.777 -3.298 -11.956 1.00 96.19 301 VAL A O 1
ATOM 2332 N N . ILE A 1 302 ? -2.881 -4.960 -10.948 1.00 94.75 302 ILE A N 1
ATOM 2333 C CA . ILE A 1 302 ? -2.435 -5.997 -11.891 1.00 94.75 302 ILE A CA 1
ATOM 2334 C C . ILE A 1 302 ? -2.927 -5.694 -13.312 1.00 94.75 302 ILE A C 1
ATOM 2336 O O . ILE A 1 302 ? -2.163 -5.849 -14.251 1.00 94.75 302 ILE A O 1
ATOM 2340 N N . LYS A 1 303 ? -4.154 -5.186 -13.490 1.00 93.12 303 LYS A N 1
ATOM 2341 C CA . LYS A 1 303 ? -4.662 -4.745 -14.805 1.00 93.12 303 LYS A CA 1
ATOM 2342 C C . LYS A 1 303 ? -3.891 -3.559 -15.397 1.00 93.12 303 LYS A C 1
ATOM 2344 O O . LYS A 1 303 ? -3.943 -3.352 -16.607 1.00 93.12 303 LYS A O 1
ATOM 2349 N N . MET A 1 304 ? -3.224 -2.748 -14.571 1.00 92.00 304 MET A N 1
ATOM 2350 C CA . MET A 1 304 ? -2.338 -1.685 -15.065 1.00 92.00 304 MET A CA 1
ATOM 2351 C C . MET A 1 304 ? -1.042 -2.267 -15.648 1.00 92.00 304 MET A C 1
ATOM 2353 O O . MET A 1 304 ? -0.413 -1.627 -16.501 1.00 92.00 304 MET A O 1
ATOM 2357 N N . LEU A 1 305 ? -0.667 -3.478 -15.219 1.00 90.69 305 LEU A N 1
ATOM 2358 C CA . LEU A 1 305 ? 0.415 -4.268 -15.796 1.00 90.69 305 LEU A CA 1
ATOM 2359 C C . LEU A 1 305 ? -0.067 -4.915 -17.093 1.00 90.69 305 LEU A C 1
ATOM 2361 O O . LEU A 1 305 ? -1.221 -5.321 -17.231 1.00 90.69 305 LEU A O 1
ATOM 2365 N N . ARG A 1 306 ? 0.820 -4.985 -18.080 1.00 84.00 306 ARG A N 1
ATOM 2366 C CA . ARG A 1 306 ? 0.468 -5.545 -19.380 1.00 84.00 306 ARG A CA 1
ATOM 2367 C C . ARG A 1 306 ? 0.454 -7.076 -19.302 1.00 84.00 306 ARG A C 1
ATOM 2369 O O . ARG A 1 306 ? 1.346 -7.634 -18.666 1.00 84.00 306 ARG A O 1
ATOM 2376 N N . PRO A 1 307 ? -0.471 -7.765 -19.991 1.00 87.00 307 PRO A N 1
ATOM 2377 C CA . PRO A 1 307 ? -0.497 -9.227 -20.013 1.00 87.00 307 PRO A CA 1
ATOM 2378 C C . PRO A 1 307 ? 0.822 -9.855 -20.490 1.00 87.00 307 PRO A C 1
ATOM 2380 O O . PRO A 1 307 ? 1.210 -10.898 -19.988 1.00 87.00 307 PRO A O 1
ATOM 2383 N N . ASN A 1 308 ? 1.552 -9.195 -21.398 1.00 85.19 308 ASN A N 1
ATOM 2384 C CA . ASN A 1 308 ? 2.837 -9.681 -21.915 1.00 85.19 308 ASN A CA 1
ATOM 2385 C C . ASN A 1 308 ? 3.999 -9.581 -20.914 1.00 85.19 308 ASN A C 1
ATOM 2387 O O . ASN A 1 308 ? 5.045 -10.180 -21.153 1.00 85.19 308 ASN A O 1
ATOM 2391 N N . LEU A 1 309 ? 3.834 -8.846 -19.807 1.00 86.31 309 LEU A N 1
ATOM 2392 C CA . LEU A 1 309 ? 4.799 -8.864 -18.704 1.00 86.31 309 LEU A CA 1
ATOM 2393 C C . LEU A 1 309 ? 4.707 -10.155 -17.891 1.00 86.31 309 LEU A C 1
ATOM 2395 O O . LEU A 1 309 ? 5.588 -10.395 -17.071 1.00 86.31 309 LEU A O 1
ATOM 2399 N N . PHE A 1 310 ? 3.666 -10.960 -18.096 1.00 90.19 310 PHE A N 1
ATOM 2400 C CA . PHE A 1 310 ? 3.491 -12.240 -17.434 1.00 90.19 310 PHE A CA 1
ATOM 2401 C C . PHE A 1 310 ? 3.898 -13.373 -18.368 1.00 90.19 310 PHE A C 1
ATOM 2403 O O . PHE A 1 310 ? 3.630 -13.325 -19.570 1.00 90.19 310 PHE A O 1
ATOM 2410 N N . ASP A 1 311 ? 4.592 -14.366 -17.826 1.00 88.06 311 ASP A N 1
ATOM 2411 C CA . ASP A 1 311 ? 4.850 -15.625 -18.514 1.00 88.06 311 ASP A CA 1
ATOM 2412 C C . ASP A 1 311 ? 3.604 -16.522 -18.541 1.00 88.06 311 ASP A C 1
ATOM 2414 O O . ASP A 1 311 ? 2.539 -16.176 -18.019 1.00 88.06 311 ASP A O 1
ATOM 2418 N N . ASP A 1 312 ? 3.742 -17.696 -19.152 1.00 89.62 312 ASP A N 1
ATOM 2419 C CA . ASP A 1 312 ? 2.655 -18.672 -19.273 1.00 89.62 312 ASP A CA 1
ATOM 2420 C C . ASP A 1 312 ? 2.194 -19.224 -17.908 1.00 89.62 312 ASP A C 1
ATOM 2422 O O . ASP A 1 312 ? 1.124 -19.827 -17.793 1.00 89.62 312 ASP A O 1
ATOM 2426 N N . TRP A 1 313 ? 2.976 -18.995 -16.848 1.00 86.12 313 TRP A N 1
ATOM 2427 C CA . TRP A 1 313 ? 2.665 -19.385 -15.474 1.00 86.12 313 TRP A CA 1
ATOM 2428 C C . TRP A 1 313 ? 1.992 -18.263 -14.675 1.00 86.12 313 TRP A C 1
ATOM 2430 O O . TRP A 1 313 ? 1.482 -18.529 -13.583 1.00 86.12 313 TRP A O 1
ATOM 2440 N N . GLY A 1 314 ? 1.914 -17.048 -15.226 1.00 83.94 314 GLY A N 1
ATOM 2441 C CA . GLY A 1 314 ? 1.389 -15.866 -14.544 1.00 83.94 314 GLY A CA 1
ATOM 2442 C C . GLY A 1 314 ? 2.411 -15.179 -13.635 1.00 83.94 314 GLY A C 1
ATOM 2443 O O . GLY A 1 314 ? 2.022 -14.386 -12.768 1.00 83.94 314 GLY A O 1
ATOM 2444 N N . GLU A 1 315 ? 3.701 -15.468 -13.802 1.00 86.06 315 GLU A N 1
ATOM 2445 C CA . GLU A 1 315 ? 4.793 -14.782 -13.119 1.00 86.06 315 GLU A CA 1
ATOM 2446 C C . GLU A 1 315 ? 5.300 -13.597 -13.939 1.00 86.06 315 GLU A C 1
ATOM 2448 O O . GLU A 1 315 ? 5.330 -13.615 -15.166 1.00 86.06 315 GLU A O 1
ATOM 2453 N N . LEU A 1 316 ? 5.722 -12.535 -13.251 1.00 83.69 316 LEU A N 1
ATOM 2454 C CA . LEU A 1 316 ? 6.297 -11.364 -13.906 1.00 83.69 316 LEU A CA 1
ATOM 2455 C C . LEU A 1 316 ? 7.668 -11.700 -14.502 1.00 83.69 316 LEU A C 1
ATOM 2457 O O . LEU A 1 316 ? 8.636 -11.922 -13.758 1.00 83.69 316 LEU A O 1
ATOM 2461 N N . LYS A 1 317 ? 7.752 -11.636 -15.834 1.00 83.44 317 LYS A N 1
ATOM 2462 C CA . LYS A 1 317 ? 8.974 -11.816 -16.618 1.00 83.44 317 LYS A CA 1
ATOM 2463 C C . LYS A 1 317 ? 10.074 -10.888 -16.123 1.00 83.44 317 LYS A C 1
ATOM 2465 O O . LYS A 1 317 ? 9.849 -9.739 -15.732 1.00 83.44 317 LYS A O 1
ATOM 2470 N N . SER A 1 318 ? 11.306 -11.384 -16.175 1.00 82.31 318 SER A N 1
ATOM 2471 C CA . SER A 1 318 ? 12.470 -10.509 -16.045 1.00 82.31 318 SER A CA 1
ATOM 2472 C C . SER A 1 318 ? 12.553 -9.570 -17.256 1.00 82.31 318 SER A C 1
ATOM 2474 O O . SER A 1 318 ? 12.143 -9.937 -18.356 1.00 82.31 318 SER A O 1
ATOM 2476 N N . LEU A 1 319 ? 13.134 -8.377 -17.100 1.00 78.00 319 LEU A N 1
ATOM 2477 C CA . LEU A 1 319 ? 13.354 -7.476 -18.240 1.00 78.00 319 LEU A CA 1
ATOM 2478 C C . LEU A 1 319 ? 14.233 -8.111 -19.316 1.00 78.00 319 LEU A C 1
ATOM 2480 O O . LEU A 1 319 ? 13.995 -7.882 -20.493 1.00 78.00 319 LEU A O 1
ATOM 2484 N N . ARG A 1 320 ? 15.206 -8.947 -18.940 1.00 80.19 320 ARG A N 1
ATOM 2485 C CA . ARG A 1 320 ? 15.997 -9.699 -19.919 1.00 80.19 320 ARG A CA 1
ATOM 2486 C C . ARG A 1 320 ? 15.106 -10.597 -20.778 1.00 80.19 320 ARG A C 1
ATOM 2488 O O . ARG A 1 320 ? 15.228 -10.562 -21.994 1.00 80.19 320 ARG A O 1
ATOM 2495 N N . GLN A 1 321 ? 14.212 -11.364 -20.156 1.00 83.62 321 GLN A N 1
ATOM 2496 C CA . GLN A 1 321 ? 13.272 -12.223 -20.877 1.00 83.62 321 GLN A CA 1
ATOM 2497 C C . GLN A 1 321 ? 12.327 -11.401 -21.757 1.00 83.62 321 GLN A C 1
ATOM 2499 O O . GLN A 1 321 ? 12.164 -11.716 -22.929 1.00 83.62 321 GLN A O 1
ATOM 2504 N N . HIS A 1 322 ? 11.774 -10.311 -21.222 1.00 83.06 322 HIS A N 1
ATOM 2505 C CA . HIS A 1 322 ? 10.918 -9.413 -21.992 1.00 83.06 322 HIS A CA 1
ATOM 2506 C C . HIS A 1 322 ? 11.650 -8.812 -23.204 1.00 83.06 322 HIS A C 1
ATOM 2508 O O . HIS A 1 322 ? 11.086 -8.767 -24.289 1.00 83.06 322 HIS A O 1
ATOM 2514 N N . ARG A 1 323 ? 12.910 -8.380 -23.047 1.00 83.25 323 ARG A N 1
ATOM 2515 C CA . ARG A 1 323 ? 13.732 -7.855 -24.152 1.00 83.25 323 ARG A CA 1
ATOM 2516 C C . ARG A 1 323 ? 13.969 -8.908 -25.230 1.00 83.25 323 ARG A C 1
ATOM 2518 O O . ARG A 1 323 ? 13.714 -8.622 -26.386 1.00 83.25 323 ARG A O 1
ATOM 2525 N N . ILE A 1 324 ? 14.347 -10.131 -24.851 1.00 85.94 324 ILE A N 1
ATOM 2526 C CA . ILE A 1 324 ? 14.556 -11.232 -25.807 1.00 85.94 324 ILE A CA 1
ATOM 2527 C C . ILE A 1 324 ? 13.282 -11.511 -26.621 1.00 85.94 324 ILE A C 1
ATOM 2529 O O . ILE A 1 324 ? 13.348 -11.675 -27.835 1.00 85.94 324 ILE A O 1
ATOM 2533 N N . GLU A 1 325 ? 12.116 -11.540 -25.973 1.00 84.81 325 GLU A N 1
ATOM 2534 C CA . GLU A 1 325 ? 10.842 -11.770 -26.665 1.00 84.81 325 GLU A CA 1
ATOM 2535 C C . GLU A 1 325 ? 10.425 -10.597 -27.567 1.00 84.81 325 GLU A C 1
ATOM 2537 O O . GLU A 1 325 ? 9.862 -10.815 -28.641 1.00 84.81 325 GLU A O 1
ATOM 2542 N N . CYS A 1 326 ? 10.692 -9.355 -27.151 1.00 81.06 326 CYS A N 1
ATOM 2543 C CA . CYS A 1 326 ? 10.418 -8.162 -27.953 1.00 81.06 326 CYS A CA 1
ATOM 2544 C C . CYS A 1 326 ? 11.346 -8.048 -29.167 1.00 81.06 326 CYS A C 1
ATOM 2546 O O . CYS A 1 326 ? 10.858 -7.751 -30.258 1.00 81.06 326 CYS A O 1
ATOM 2548 N N . ASP A 1 327 ? 12.643 -8.309 -28.994 1.00 82.50 327 ASP A N 1
ATOM 2549 C CA . ASP A 1 327 ? 13.636 -8.274 -30.073 1.00 82.50 327 ASP A CA 1
ATOM 2550 C C . ASP A 1 327 ? 13.314 -9.339 -31.129 1.00 82.50 327 ASP A C 1
ATOM 2552 O O . ASP A 1 327 ? 13.359 -9.068 -32.330 1.00 82.50 327 ASP A O 1
ATOM 2556 N N . HIS A 1 328 ? 12.894 -10.535 -30.695 1.00 78.88 328 HIS A N 1
ATOM 2557 C CA . HIS A 1 328 ? 12.523 -11.604 -31.619 1.00 78.88 328 HIS A CA 1
ATOM 2558 C C . HIS A 1 328 ? 11.329 -11.216 -32.508 1.00 78.88 328 HIS A C 1
ATOM 2560 O O . HIS A 1 328 ? 11.368 -11.416 -33.722 1.00 78.88 328 HIS A O 1
ATOM 2566 N N . ARG A 1 329 ? 10.304 -10.573 -31.936 1.00 75.12 329 ARG A N 1
ATOM 2567 C CA . ARG A 1 329 ? 9.142 -10.087 -32.701 1.00 75.12 329 ARG A CA 1
ATOM 2568 C C . ARG A 1 329 ? 9.489 -8.986 -33.700 1.00 75.12 329 ARG A C 1
ATOM 2570 O O . ARG A 1 329 ? 8.912 -8.970 -34.782 1.00 75.12 329 ARG A O 1
ATOM 2577 N N . HIS A 1 330 ? 10.416 -8.087 -33.365 1.00 72.81 330 HIS A N 1
ATOM 2578 C CA . HIS A 1 330 ? 10.873 -7.069 -34.318 1.00 72.81 330 HIS A CA 1
ATOM 2579 C C . HIS A 1 330 ? 11.606 -7.723 -35.495 1.00 72.81 330 HIS A C 1
ATOM 2581 O O . HIS A 1 330 ? 11.307 -7.414 -36.644 1.00 72.81 330 HIS A O 1
ATOM 2587 N N . SER A 1 331 ? 12.458 -8.722 -35.231 1.00 74.12 331 SER A N 1
ATOM 2588 C CA . SER A 1 331 ? 13.160 -9.451 -36.297 1.00 74.12 331 SER A CA 1
ATOM 2589 C C . SER A 1 331 ? 12.235 -10.252 -37.225 1.00 74.12 331 SER A C 1
ATOM 2591 O O . SER A 1 331 ? 12.515 -10.359 -38.415 1.00 74.12 331 SER A O 1
ATOM 2593 N N . GLU A 1 332 ? 11.116 -10.786 -36.721 1.00 76.81 332 GLU A N 1
ATOM 2594 C CA . GLU A 1 332 ? 10.111 -11.460 -37.559 1.00 76.81 332 GLU A CA 1
ATOM 2595 C C . GLU A 1 332 ? 9.328 -10.478 -38.442 1.00 76.81 332 GLU A C 1
ATOM 2597 O O . GLU A 1 332 ? 8.980 -10.814 -39.575 1.00 76.81 332 GLU A O 1
ATOM 2602 N N . LEU A 1 333 ? 9.065 -9.263 -37.951 1.00 74.38 333 LEU A N 1
ATOM 2603 C CA . LEU A 1 333 ? 8.364 -8.231 -38.719 1.00 74.38 333 LEU A CA 1
ATOM 2604 C C . LEU A 1 333 ? 9.261 -7.617 -39.804 1.00 74.38 333 LEU A C 1
ATOM 2606 O O . LEU A 1 333 ? 8.786 -7.390 -40.919 1.00 74.38 333 LEU A O 1
ATOM 2610 N N . ASP A 1 334 ? 10.553 -7.447 -39.514 1.00 72.88 334 ASP A N 1
ATOM 2611 C CA . ASP A 1 334 ? 11.557 -6.963 -40.471 1.00 72.88 334 ASP A CA 1
ATOM 2612 C C . ASP A 1 334 ? 12.026 -8.062 -41.447 1.00 72.88 334 ASP A C 1
ATOM 2614 O O . ASP A 1 334 ? 12.552 -7.776 -42.522 1.00 72.88 334 ASP A O 1
ATOM 2618 N N . GLY A 1 335 ? 11.759 -9.336 -41.131 1.00 59.34 335 GLY A N 1
ATOM 2619 C CA . GLY A 1 335 ? 12.025 -10.507 -41.973 1.00 59.34 335 GLY A CA 1
ATOM 2620 C C . GLY A 1 335 ? 11.159 -10.623 -43.235 1.00 59.34 335 GLY A C 1
ATOM 2621 O O . GLY A 1 335 ? 11.332 -11.568 -44.010 1.00 59.34 335 GLY A O 1
ATOM 2622 N N . LYS A 1 336 ? 10.266 -9.659 -43.507 1.00 54.69 336 LYS A N 1
ATOM 2623 C CA . LYS A 1 336 ? 9.712 -9.463 -44.854 1.00 54.69 336 LYS A CA 1
ATOM 2624 C C . LYS A 1 336 ? 10.797 -8.910 -45.779 1.00 54.69 336 LYS A C 1
ATOM 2626 O O . LYS A 1 336 ? 10.834 -7.726 -46.098 1.00 54.69 336 LYS A O 1
ATOM 2631 N N . SER A 1 337 ? 11.630 -9.816 -46.283 1.00 46.19 337 SER A N 1
ATOM 2632 C CA . SER A 1 337 ? 12.287 -9.644 -47.577 1.00 46.19 337 SER A CA 1
ATOM 2633 C C . SER A 1 337 ? 11.238 -9.226 -48.622 1.00 46.19 337 SER A C 1
ATOM 2635 O O . SER A 1 337 ? 10.271 -9.967 -48.837 1.00 46.19 337 SER A O 1
ATOM 2637 N N . PRO A 1 338 ? 11.394 -8.080 -49.309 1.00 45.97 338 PRO A N 1
ATOM 2638 C CA . PRO A 1 338 ? 10.604 -7.769 -50.484 1.00 45.97 338 PRO A CA 1
ATOM 2639 C C . PRO A 1 338 ? 11.147 -8.582 -51.660 1.00 45.97 338 PRO A C 1
ATOM 2641 O O . PRO A 1 338 ? 11.844 -8.048 -52.508 1.00 45.97 338 PRO A O 1
ATOM 2644 N N . THR A 1 339 ? 10.860 -9.880 -51.728 1.00 51.47 339 THR A N 1
ATOM 2645 C CA . THR A 1 339 ? 10.881 -10.617 -53.001 1.00 51.47 339 THR A CA 1
ATOM 2646 C C . THR A 1 339 ? 10.046 -11.890 -52.908 1.00 51.47 339 THR A C 1
ATOM 2648 O O . THR A 1 339 ? 10.429 -12.850 -52.254 1.00 51.47 339 THR A O 1
ATOM 2651 N N . ALA A 1 340 ? 8.909 -11.837 -53.611 1.00 51.53 340 ALA A N 1
ATOM 2652 C CA . ALA A 1 340 ? 8.224 -12.924 -54.306 1.00 51.53 340 ALA A CA 1
ATOM 2653 C C . ALA A 1 340 ? 8.020 -14.245 -53.550 1.00 51.53 340 ALA A C 1
ATOM 2655 O O . ALA A 1 340 ? 8.970 -14.985 -53.387 1.00 51.53 340 ALA A O 1
ATOM 2656 N N . TRP A 1 341 ? 6.764 -14.592 -53.241 1.00 38.78 341 TRP A N 1
ATOM 2657 C CA . TRP A 1 341 ? 6.064 -15.728 -53.864 1.00 38.78 341 TRP A CA 1
ATOM 2658 C C . TRP A 1 341 ? 4.545 -15.543 -53.709 1.00 38.78 341 TRP A C 1
ATOM 2660 O O . TRP A 1 341 ? 4.020 -15.456 -52.607 1.00 38.78 341 TRP A O 1
ATOM 2670 N N . ASN A 1 342 ? 3.902 -15.405 -54.869 1.00 40.56 342 ASN A N 1
ATOM 2671 C CA . ASN A 1 342 ? 2.574 -15.861 -55.272 1.00 40.56 342 ASN A CA 1
ATOM 2672 C C . ASN A 1 342 ? 1.467 -16.107 -54.230 1.00 40.56 342 ASN A C 1
ATOM 2674 O O . ASN A 1 342 ? 1.557 -16.966 -53.360 1.00 40.56 342 ASN A O 1
ATOM 2678 N N . MET A 1 343 ? 0.356 -15.410 -54.499 1.00 45.91 343 MET A N 1
ATOM 2679 C CA . MET A 1 343 ? -1.002 -15.954 -54.641 1.00 45.91 343 MET A CA 1
ATOM 2680 C C . MET A 1 343 ? -1.081 -17.491 -54.602 1.00 45.91 343 MET A C 1
ATOM 2682 O O . MET A 1 343 ? -0.571 -18.151 -55.501 1.00 45.91 343 MET A O 1
ATOM 2686 N N . ASP A 1 344 ? -1.726 -18.053 -53.580 1.00 43.31 344 ASP A N 1
ATOM 2687 C CA . ASP A 1 344 ? -3.082 -18.606 -53.707 1.00 43.31 344 ASP A CA 1
ATOM 2688 C C . ASP A 1 344 ? -3.600 -19.189 -52.374 1.00 43.31 344 ASP A C 1
ATOM 2690 O O . ASP A 1 344 ? -2.890 -19.891 -51.662 1.00 43.31 344 ASP A O 1
ATOM 2694 N N . ALA A 1 345 ? -4.881 -18.899 -52.130 1.00 41.78 345 ALA A N 1
ATOM 2695 C CA . ALA A 1 345 ? -5.899 -19.707 -51.451 1.00 41.78 345 ALA A CA 1
ATOM 2696 C C . ALA A 1 345 ? -5.846 -20.001 -49.927 1.00 41.78 345 ALA A C 1
ATOM 2698 O O . ALA A 1 345 ? -4.998 -20.717 -49.408 1.00 41.78 345 ALA A O 1
ATOM 2699 N N . ASP A 1 346 ? -6.934 -19.535 -49.300 1.00 41.62 346 ASP A N 1
ATOM 2700 C CA . ASP A 1 346 ? -7.876 -20.287 -48.457 1.00 41.62 346 ASP A CA 1
ATOM 2701 C C . ASP A 1 346 ? -7.575 -20.652 -46.984 1.00 41.62 346 ASP A C 1
ATOM 2703 O O . ASP A 1 346 ? -6.766 -21.505 -46.641 1.00 41.62 346 ASP A O 1
ATOM 2707 N N . ASP A 1 347 ? -8.451 -20.072 -46.152 1.00 45.47 347 ASP A N 1
ATOM 2708 C CA . ASP A 1 347 ? -9.342 -20.751 -45.200 1.00 45.47 347 ASP A CA 1
ATOM 2709 C C . ASP A 1 347 ? -8.952 -20.898 -43.712 1.00 45.47 347 ASP A C 1
ATOM 2711 O O . ASP A 1 347 ? -8.005 -21.564 -43.308 1.00 45.47 347 ASP A O 1
ATOM 2715 N N . SER A 1 348 ? -9.888 -20.375 -42.910 1.00 44.84 348 SER A N 1
ATOM 2716 C CA . SER A 1 348 ? -10.283 -20.736 -41.544 1.00 44.84 348 SER A CA 1
ATOM 2717 C C . SER A 1 348 ? -9.351 -20.478 -40.350 1.00 44.84 348 SER A C 1
ATOM 2719 O O . SER A 1 348 ? -8.198 -20.891 -40.288 1.00 44.84 348 SER A O 1
ATOM 2721 N N . GLY A 1 349 ? -9.958 -19.934 -39.286 1.00 39.72 349 GLY A N 1
ATOM 2722 C CA . GLY A 1 349 ? -9.664 -20.430 -37.939 1.00 39.72 349 GLY A CA 1
ATOM 2723 C C . GLY A 1 349 ? -9.368 -19.398 -36.859 1.00 39.72 349 GLY A C 1
ATOM 2724 O O . GLY A 1 349 ? -8.251 -19.328 -36.360 1.00 39.72 349 GLY A O 1
ATOM 2725 N N . ASP A 1 350 ? -10.414 -18.685 -36.447 1.00 50.19 350 ASP A N 1
ATOM 2726 C CA . ASP A 1 350 ? -10.648 -18.129 -35.107 1.00 50.19 350 ASP A CA 1
ATOM 2727 C C . ASP A 1 350 ? -9.810 -18.782 -33.976 1.00 50.19 350 ASP A C 1
ATOM 2729 O O . ASP A 1 350 ? -10.125 -19.877 -33.500 1.00 50.19 350 ASP A O 1
ATOM 2733 N N . ARG A 1 351 ? -8.724 -18.125 -33.535 1.00 43.78 351 ARG A N 1
ATOM 2734 C CA . ARG A 1 351 ? -7.962 -18.504 -32.330 1.00 43.78 351 ARG A CA 1
ATOM 2735 C C . ARG A 1 351 ? -7.318 -17.297 -31.645 1.00 43.78 351 ARG A C 1
ATOM 2737 O O . ARG A 1 351 ? -6.381 -16.708 -32.172 1.00 43.78 351 ARG A O 1
ATOM 2744 N N . GLY A 1 352 ? -7.707 -17.068 -30.385 1.00 40.25 352 GLY A N 1
ATOM 2745 C CA . GLY A 1 352 ? -6.729 -16.723 -29.342 1.00 40.25 352 GLY A CA 1
ATOM 2746 C C . GLY A 1 352 ? -7.052 -15.579 -28.374 1.00 40.25 352 GLY A C 1
ATOM 2747 O O . GLY A 1 352 ? -6.297 -14.618 -28.334 1.00 40.25 352 GLY A O 1
ATOM 2748 N N . ASP A 1 353 ? -8.071 -15.715 -27.510 1.00 49.62 353 ASP A N 1
ATOM 2749 C CA . ASP A 1 353 ? -8.242 -14.863 -26.300 1.00 49.62 353 ASP A CA 1
ATOM 2750 C C . ASP A 1 353 ? -8.436 -15.682 -24.993 1.00 49.62 353 ASP A C 1
ATOM 2752 O O . ASP A 1 353 ? -8.926 -15.200 -23.971 1.00 49.62 353 ASP A O 1
ATOM 2756 N N . ALA A 1 354 ? -8.070 -16.971 -24.996 1.00 47.97 354 ALA A N 1
ATOM 2757 C CA . ALA A 1 354 ? -8.323 -17.872 -23.861 1.00 47.97 354 ALA A CA 1
ATOM 2758 C C . ALA A 1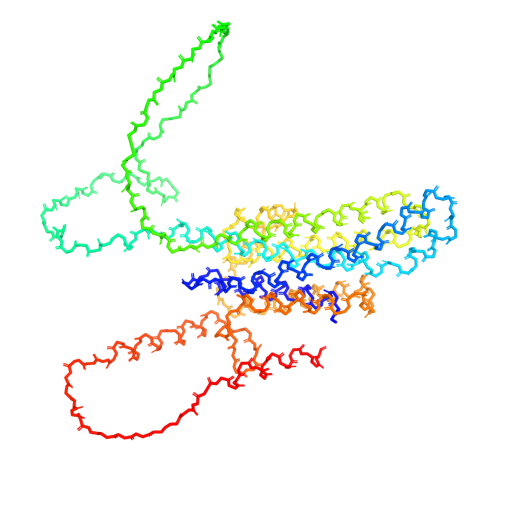 354 ? -7.195 -17.916 -22.803 1.00 47.97 354 ALA A C 1
ATOM 2760 O O . ALA A 1 354 ? -7.463 -18.246 -21.651 1.00 47.97 354 ALA A O 1
ATOM 2761 N N . GLY A 1 355 ? -5.951 -17.555 -23.146 1.00 45.31 355 GLY A N 1
ATOM 2762 C CA . GLY A 1 355 ? -4.788 -17.767 -22.263 1.00 45.31 355 GLY A CA 1
ATOM 2763 C C . GLY A 1 355 ? -4.661 -16.786 -21.090 1.00 45.31 355 GLY A C 1
ATOM 2764 O O . GLY A 1 355 ? -4.267 -17.171 -19.993 1.00 45.31 355 GLY A O 1
ATOM 2765 N N . ALA A 1 356 ? -5.052 -15.521 -21.270 1.00 46.06 356 ALA A N 1
ATOM 2766 C CA . ALA A 1 356 ? -4.845 -14.483 -20.251 1.00 46.06 356 ALA A CA 1
ATOM 2767 C C . ALA A 1 356 ? -5.807 -14.578 -19.046 1.00 46.06 356 ALA A C 1
ATOM 2769 O O . ALA A 1 356 ? -5.571 -13.961 -18.006 1.00 46.06 356 ALA A O 1
ATOM 2770 N N . LYS A 1 357 ? -6.909 -15.331 -19.165 1.00 47.41 357 LYS A N 1
ATOM 2771 C CA . LYS A 1 357 ? -7.899 -15.478 -18.082 1.00 47.41 357 LYS A CA 1
ATOM 2772 C C . LYS A 1 357 ? -7.495 -16.534 -17.047 1.00 47.41 357 LYS A C 1
ATOM 2774 O O . LYS A 1 357 ? -7.891 -16.401 -15.890 1.00 47.41 357 LYS A O 1
ATOM 2779 N N . ASP A 1 358 ? -6.693 -17.526 -17.435 1.00 47.12 358 ASP A N 1
ATOM 2780 C CA . ASP A 1 358 ? -6.341 -18.671 -16.583 1.00 47.12 358 ASP A CA 1
ATOM 2781 C C . ASP A 1 358 ? -5.148 -18.377 -15.652 1.00 47.12 358 ASP A C 1
ATOM 2783 O O . ASP A 1 358 ? -5.159 -18.710 -14.465 1.00 47.12 358 ASP A O 1
ATOM 2787 N N . SER A 1 359 ? -4.157 -17.619 -16.131 1.00 45.59 359 SER A N 1
ATOM 2788 C CA . SER A 1 359 ? -2.997 -17.177 -15.338 1.00 45.59 359 SER A CA 1
ATOM 2789 C C . SER A 1 359 ? -3.378 -16.222 -14.203 1.00 45.59 359 SER A C 1
ATOM 2791 O O . SER A 1 359 ? -2.788 -16.265 -13.121 1.00 45.59 359 SER A O 1
ATOM 2793 N N . LEU A 1 360 ? -4.439 -15.429 -14.387 1.00 47.84 360 LEU A N 1
ATOM 2794 C CA . LEU A 1 360 ? -5.011 -14.644 -13.301 1.00 47.84 360 LEU A CA 1
ATOM 2795 C C . LEU A 1 360 ? -5.545 -15.557 -12.192 1.00 47.84 360 LEU A C 1
ATOM 2797 O O . LEU A 1 360 ? -5.240 -15.269 -11.041 1.00 47.84 360 LEU A O 1
ATOM 2801 N N . GLN A 1 361 ? -6.257 -16.654 -12.498 1.00 46.50 361 GLN A N 1
ATOM 2802 C CA . GLN A 1 361 ? -6.907 -17.531 -11.505 1.00 46.50 361 GLN A CA 1
ATOM 2803 C C . GLN A 1 361 ? -5.942 -18.203 -10.511 1.00 46.50 361 GLN A C 1
ATOM 2805 O O . GLN A 1 361 ? -6.323 -18.398 -9.355 1.00 46.50 361 GLN A O 1
ATOM 2810 N N . ARG A 1 362 ? -4.683 -18.481 -10.877 1.00 49.59 362 ARG A N 1
ATOM 2811 C CA . ARG A 1 362 ? -3.705 -19.091 -9.945 1.00 49.59 362 ARG A CA 1
ATOM 2812 C C . ARG A 1 362 ? -3.343 -18.199 -8.761 1.00 49.59 362 ARG A C 1
ATOM 2814 O O . ARG A 1 362 ? -3.203 -18.703 -7.652 1.00 49.59 362 ARG A O 1
ATOM 2821 N N . TRP A 1 363 ? -3.312 -16.881 -8.950 1.00 45.25 363 TRP A N 1
ATOM 2822 C CA . TRP A 1 363 ? -3.160 -15.924 -7.847 1.00 45.25 363 TRP A CA 1
ATOM 2823 C C . TRP A 1 363 ? -4.382 -15.873 -6.905 1.00 45.25 363 TRP A C 1
ATOM 2825 O O . TRP A 1 363 ? -4.308 -15.244 -5.853 1.00 45.25 363 TRP A O 1
ATOM 2835 N N . TYR A 1 364 ? -5.519 -16.494 -7.254 1.00 38.59 364 TYR A N 1
ATOM 2836 C CA . TYR A 1 364 ? -6.752 -16.444 -6.449 1.00 38.59 364 TYR A CA 1
ATOM 2837 C C . TYR A 1 364 ? -6.911 -17.594 -5.453 1.00 38.59 364 TYR A C 1
ATOM 2839 O O . TYR A 1 364 ? -7.773 -17.479 -4.576 1.00 38.59 364 TYR A O 1
ATOM 2847 N N . LEU A 1 365 ? -6.138 -18.677 -5.587 1.00 35.34 365 LEU A N 1
ATOM 2848 C CA . LEU A 1 365 ? -6.287 -19.899 -4.783 1.00 35.34 365 LEU A CA 1
ATOM 2849 C C . LEU A 1 365 ? -5.176 -20.108 -3.736 1.00 35.34 365 LEU A C 1
ATOM 2851 O O . LEU A 1 365 ? -5.251 -21.071 -2.975 1.00 35.34 365 LEU A O 1
ATOM 2855 N N . ALA A 1 366 ? -4.209 -19.190 -3.652 1.00 38.88 366 ALA A N 1
ATOM 2856 C CA . ALA A 1 366 ? -3.215 -19.088 -2.578 1.00 38.88 366 ALA A CA 1
ATOM 2857 C C . ALA A 1 366 ? -3.371 -17.752 -1.831 1.00 38.88 366 ALA A C 1
ATOM 2859 O O . ALA A 1 366 ? -3.175 -17.730 -0.595 1.00 38.88 366 ALA A O 1
#

Secondary structure (DSSP, 8-state):
--HHHHHHHHHHHHHTHHHHHS-SSPP-HHHHHHHHHHHHHHHHHHHHHHHHHHHHHHHT-HHHHHHHHHHHHHHHHHHHHHHHHHHHHHHHHHHHHHHHHHS--TTS---TTS-S--PPPPTT--PBPTTS-B--S--PPPPP---------------------------------SHHHHHHHHHHHHHHHHHHHHHHHH-TT--HHHHHHHHHHHHHHHHHHHHHHHTSSS-HHHHHHH-S-HHHHHHHHHHHHHHTTSHHHHHHHHHHHHHHHHHHHTTS-SS-SSHHHHHHHHHHHHHHS-GGGB-TTS-B--HHHHHHHHHHHHHHHHT--S--------------SSHHHHHHHHTT--